Protein AF-A0A2J8A1L1-F1 (afdb_monomer_lite)

Radius of gyration: 31.84 Å; chains: 1; bounding box: 111×49×87 Å

pLDDT: mean 71.0, std 15.54, range [40.69, 96.12]

Organism: NCBI:txid47790

Sequence (232 aa):
MALARSCSGSLGSLMQQRSASGSLSAAPVPRLTRRTSGASPPPSPLSRSTSCAAATPDGHPALSSPPSSLGDPFAAAGRRLQLLLSRVGDGEDEMLNTLVEQESPESRLQTSVVLGGAVTLGAVVIASLLSVDPWGGAAPSLATLGAAAVGAAAAVPLVAARMWTWSPAAAEAVPALKDVHDGQLEMHRPWLASMSRPQALGMMALEVLPLTVLMFPAGQAAIVAGMAMYGQ

Foldseek 3Di:
DDDDDDDDDDPDDDPDDDPPPDPPPPDDDPDPPPPPDDDDDDDDDDDDDDDDPDDDDPDDDPPPDPPPPVDDVVVVVVVVVVVVVVVPPPVVVVVVLVVLLPDDLVVLLVVLLVVLVVLLVVLCVVCVVVVHRSQCCPPPDPNSVVVVVVLVVVCVVVVVVVVVLPDPVVCVVDVVSVVVVVVVCVVCVSVPVNDDPVSVVVSVCSVVVSVSSRVPVVVVVVVVVVCVVPVD

Secondary structure (DSSP, 8-state):
---PPP--------------------PPP-----------PPPP-------------TTS----PPP-----HHHHHHHHHHHHHTTS--HHHHHHHHHHHHS-HHHHHHHHHHHHHHHHHHHHHHHHHTT--TTTT-SS-HHHHHHHHHHHHHHHHHHHHHHHHTSHHHHHH-HHHHHHHHHHHHHHHHHHTT--HHHHHHHHHHHHHHHHHHHHHHHHHHHHHHHHHH--

Structure (mmCIF, N/CA/C/O backbone):
data_AF-A0A2J8A1L1-F1
#
_entry.id   AF-A0A2J8A1L1-F1
#
loop_
_atom_site.group_PDB
_atom_site.id
_atom_site.type_symbol
_atom_site.label_atom_id
_atom_site.label_alt_id
_atom_site.label_comp_id
_atom_site.label_asym_id
_atom_site.label_entity_id
_atom_site.label_seq_id
_atom_site.pdbx_PDB_ins_code
_atom_site.Cartn_x
_atom_site.Cartn_y
_atom_site.Cartn_z
_atom_site.occupancy
_atom_site.B_iso_or_equiv
_atom_site.auth_seq_id
_atom_site.auth_comp_id
_atom_site.auth_asym_id
_atom_site.auth_atom_id
_atom_site.pdbx_PDB_model_num
ATOM 1 N N . MET A 1 1 ? 61.987 -5.472 -17.873 1.00 42.81 1 MET A N 1
ATOM 2 C CA . MET A 1 1 ? 61.883 -6.577 -16.895 1.00 42.81 1 MET A CA 1
ATOM 3 C C . MET A 1 1 ? 61.634 -5.979 -15.519 1.00 42.81 1 MET A C 1
ATOM 5 O O . MET A 1 1 ? 62.570 -5.502 -14.898 1.00 42.81 1 MET A O 1
ATOM 9 N N . ALA A 1 2 ? 60.377 -5.946 -15.080 1.00 41.75 2 ALA A N 1
ATOM 10 C CA . ALA A 1 2 ? 59.991 -5.556 -13.727 1.00 41.75 2 ALA A CA 1
ATOM 11 C C . ALA A 1 2 ? 58.913 -6.546 -13.266 1.00 41.75 2 ALA A C 1
ATOM 13 O O . ALA A 1 2 ? 57.870 -6.672 -13.903 1.00 41.75 2 ALA A O 1
ATOM 14 N N . LEU A 1 3 ? 59.232 -7.317 -12.227 1.00 49.75 3 LEU A N 1
ATOM 15 C CA . LEU A 1 3 ? 58.382 -8.348 -11.634 1.00 49.75 3 LEU A CA 1
ATOM 16 C C . LEU A 1 3 ? 57.412 -7.693 -10.644 1.00 49.75 3 LEU A C 1
ATOM 18 O O . LEU A 1 3 ? 57.839 -7.183 -9.609 1.00 49.75 3 LEU A O 1
ATOM 22 N N . ALA A 1 4 ? 56.115 -7.731 -10.947 1.00 52.91 4 ALA A N 1
ATOM 23 C CA . ALA A 1 4 ? 55.058 -7.367 -10.011 1.00 52.91 4 ALA A CA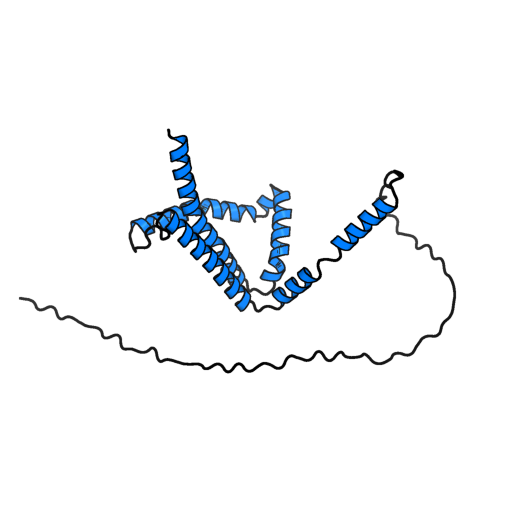 1
ATOM 24 C C . ALA A 1 4 ? 54.709 -8.583 -9.136 1.00 52.91 4 ALA A C 1
ATOM 26 O O . ALA A 1 4 ? 54.291 -9.629 -9.634 1.00 52.91 4 ALA A O 1
ATOM 27 N N . ARG A 1 5 ? 54.919 -8.449 -7.821 1.00 54.56 5 ARG A N 1
ATOM 28 C CA . ARG A 1 5 ? 54.514 -9.428 -6.805 1.00 54.56 5 ARG A CA 1
ATOM 29 C C . ARG A 1 5 ? 53.006 -9.336 -6.576 1.00 54.56 5 ARG A C 1
ATOM 31 O O . ARG A 1 5 ? 52.494 -8.285 -6.210 1.00 54.56 5 ARG A O 1
ATOM 38 N N . SER A 1 6 ? 52.334 -10.465 -6.770 1.00 49.81 6 SER A N 1
ATOM 39 C CA . SER A 1 6 ? 50.931 -10.693 -6.433 1.00 49.81 6 SER A CA 1
ATOM 40 C C . SER A 1 6 ? 50.793 -10.932 -4.926 1.00 49.81 6 SER A C 1
ATOM 42 O O . SER A 1 6 ? 51.381 -11.873 -4.391 1.00 49.81 6 SER A O 1
ATOM 44 N N . CYS A 1 7 ? 50.036 -10.077 -4.238 1.00 53.56 7 CYS A N 1
ATOM 45 C CA . CYS A 1 7 ? 49.618 -10.288 -2.854 1.00 53.56 7 CYS A CA 1
ATOM 46 C C . CYS A 1 7 ? 48.244 -10.968 -2.857 1.00 53.56 7 CYS A C 1
ATOM 48 O O . CYS A 1 7 ? 47.218 -10.312 -3.017 1.00 53.56 7 CYS A O 1
ATOM 50 N N . SER A 1 8 ? 48.237 -12.289 -2.681 1.00 49.22 8 SER A N 1
ATOM 51 C CA . SER A 1 8 ? 47.025 -13.083 -2.476 1.00 49.22 8 SER A CA 1
ATOM 52 C C . SER A 1 8 ? 46.667 -13.061 -0.987 1.00 49.22 8 SER A C 1
ATOM 54 O O . SER A 1 8 ? 47.283 -13.752 -0.177 1.00 49.22 8 SER A O 1
ATOM 56 N N . GLY A 1 9 ? 45.701 -12.220 -0.616 1.00 44.03 9 GLY A N 1
ATOM 57 C CA . GLY A 1 9 ? 45.139 -12.162 0.732 1.00 44.03 9 GLY A CA 1
ATOM 58 C C . GLY A 1 9 ? 44.145 -13.299 0.954 1.00 44.03 9 GLY A C 1
ATOM 59 O O . GLY A 1 9 ? 43.033 -13.267 0.438 1.00 44.03 9 GLY A O 1
ATOM 60 N N . SER A 1 10 ? 44.570 -14.304 1.716 1.00 47.94 10 SER A N 1
ATOM 61 C CA . SER A 1 10 ? 43.748 -15.401 2.229 1.00 47.94 10 SER A CA 1
ATOM 62 C C . SER A 1 10 ? 42.771 -14.875 3.288 1.00 47.94 10 SER A C 1
ATOM 64 O O . SER A 1 10 ? 43.172 -14.556 4.407 1.00 47.94 10 SER A O 1
ATOM 66 N N . LEU A 1 11 ? 41.488 -14.762 2.935 1.00 45.50 11 LEU A N 1
ATOM 67 C CA . LEU A 1 11 ? 40.397 -14.529 3.883 1.00 45.50 11 LEU A CA 1
ATOM 68 C C . LEU A 1 11 ? 39.963 -15.882 4.450 1.00 45.50 11 LEU A C 1
ATOM 70 O O . LEU A 1 11 ? 39.126 -16.595 3.897 1.00 45.50 11 LEU A O 1
ATOM 74 N N . GLY A 1 12 ? 40.616 -16.244 5.552 1.00 43.56 12 GLY A N 1
ATOM 75 C CA . GLY A 1 12 ? 40.295 -17.411 6.353 1.00 43.56 12 GLY A CA 1
ATOM 76 C C . GLY A 1 12 ? 38.880 -17.331 6.919 1.00 43.56 12 GLY A C 1
ATOM 77 O O . GLY A 1 12 ? 38.576 -16.495 7.762 1.00 43.56 12 GLY A O 1
ATOM 78 N N . SER A 1 13 ? 38.037 -18.242 6.438 1.00 51.09 13 SER A N 1
ATOM 79 C CA . SER A 1 13 ? 37.183 -19.130 7.234 1.00 51.09 13 SER A CA 1
ATOM 80 C C . SER A 1 13 ? 37.124 -18.820 8.739 1.00 51.09 13 SER A C 1
ATOM 82 O O . SER A 1 13 ? 37.892 -19.369 9.527 1.00 51.09 13 SER A O 1
ATOM 84 N N . LEU A 1 14 ? 36.146 -18.013 9.144 1.00 49.22 14 LEU A N 1
ATOM 85 C CA . LEU A 1 14 ? 35.685 -17.914 10.529 1.00 49.22 14 LEU A CA 1
ATOM 86 C C . LEU A 1 14 ? 34.187 -17.595 10.528 1.00 49.22 14 LEU A C 1
ATOM 88 O O . LEU A 1 14 ? 33.745 -16.518 10.910 1.00 49.22 14 LEU A O 1
ATOM 92 N N . MET A 1 15 ? 33.381 -18.557 10.077 1.00 45.09 15 MET A N 1
ATOM 93 C CA . MET A 1 15 ? 31.969 -18.596 10.451 1.00 45.09 15 MET A CA 1
ATOM 94 C C . MET A 1 15 ? 31.674 -19.947 11.085 1.00 45.09 15 MET A C 1
ATOM 96 O O . MET A 1 15 ? 31.248 -20.919 10.466 1.00 45.09 15 MET A O 1
ATOM 100 N N . GLN A 1 16 ? 32.022 -19.992 12.365 1.00 50.53 16 GLN A N 1
ATOM 101 C CA . GLN A 1 16 ? 31.783 -21.099 13.259 1.00 50.53 16 GLN A CA 1
ATOM 102 C C . GLN A 1 16 ? 30.287 -21.174 13.568 1.00 50.53 16 GLN A C 1
ATOM 104 O O . GLN A 1 16 ? 29.727 -20.407 14.347 1.00 50.53 16 GLN A O 1
ATOM 109 N N . GLN A 1 17 ? 29.670 -22.124 12.883 1.00 52.25 17 GLN A N 1
ATOM 110 C CA . GLN A 1 17 ? 28.433 -22.828 13.172 1.00 52.25 17 GLN A CA 1
ATOM 111 C C . GLN A 1 17 ? 28.084 -22.852 14.677 1.00 52.25 17 GLN A C 1
ATOM 113 O O . GLN A 1 17 ? 28.663 -23.607 15.458 1.00 52.25 17 GLN A O 1
ATOM 118 N N . ARG A 1 18 ? 27.085 -22.061 15.085 1.00 44.50 18 ARG A N 1
ATOM 119 C CA . ARG A 1 18 ? 26.309 -22.302 16.310 1.00 44.50 18 ARG A CA 1
ATOM 120 C C . ARG A 1 18 ? 24.928 -22.808 15.913 1.00 44.50 18 ARG A C 1
ATOM 122 O O . ARG A 1 18 ? 24.009 -22.038 15.667 1.00 44.50 18 ARG A O 1
ATOM 129 N N . SER A 1 19 ? 24.813 -24.133 15.858 1.00 49.50 19 SER A N 1
ATOM 130 C CA . SER A 1 19 ? 23.541 -24.834 16.024 1.00 49.50 19 SER A CA 1
ATOM 131 C C . SER A 1 19 ? 23.028 -24.558 17.435 1.00 49.50 19 SER A C 1
ATOM 133 O O . SER A 1 19 ? 23.501 -25.153 18.401 1.00 49.50 19 SER A O 1
ATOM 135 N N . ALA A 1 20 ? 22.081 -23.633 17.561 1.00 42.81 20 ALA A N 1
ATOM 136 C CA . ALA A 1 20 ? 21.220 -23.554 18.729 1.00 42.81 20 ALA A CA 1
ATOM 137 C C . ALA A 1 20 ? 19.993 -24.420 18.437 1.00 42.81 20 ALA A C 1
ATOM 139 O O . ALA A 1 20 ? 19.052 -24.001 17.768 1.00 42.81 20 ALA A O 1
ATOM 140 N N . SER A 1 21 ? 20.047 -25.666 18.904 1.00 49.62 21 SER A N 1
ATOM 141 C CA . SER A 1 21 ? 18.876 -26.524 19.027 1.00 49.62 21 SER A CA 1
ATOM 142 C C . SER A 1 21 ? 18.002 -25.926 20.133 1.00 49.62 21 SER A C 1
ATOM 144 O O . SER A 1 21 ? 18.243 -26.133 21.321 1.00 49.62 21 SER A O 1
ATOM 146 N N . GLY A 1 22 ? 17.062 -25.067 19.740 1.00 41.53 22 GLY A N 1
ATOM 147 C CA . GLY A 1 22 ? 16.054 -24.510 20.630 1.00 41.53 22 GLY A CA 1
ATOM 148 C C . GLY A 1 22 ? 15.004 -25.572 20.908 1.00 41.53 22 GLY A C 1
ATOM 149 O O . GLY A 1 22 ? 14.138 -25.829 20.077 1.00 41.53 22 GLY A O 1
ATOM 150 N N . SER A 1 23 ? 15.100 -26.208 22.073 1.00 48.38 23 SER A N 1
ATOM 151 C CA . SER A 1 23 ? 14.034 -27.036 22.620 1.00 48.38 23 SER A CA 1
ATOM 152 C C . SER A 1 23 ? 12.751 -26.209 22.705 1.00 48.38 23 SER A C 1
ATOM 154 O O . SER A 1 23 ? 12.724 -25.181 23.387 1.00 48.38 23 SER A O 1
ATOM 156 N N . LEU A 1 24 ? 11.692 -26.674 22.045 1.00 45.00 24 LEU A N 1
ATOM 157 C CA . LEU A 1 24 ? 10.322 -26.210 22.238 1.00 45.00 24 LEU A CA 1
ATOM 158 C C . LEU A 1 24 ? 9.886 -26.561 23.668 1.00 45.00 24 LEU A C 1
ATOM 160 O O . LEU A 1 24 ? 9.244 -27.578 23.920 1.00 45.00 24 LEU A O 1
ATOM 164 N N . SER A 1 25 ? 10.298 -25.733 24.626 1.00 45.84 25 SER A N 1
ATOM 165 C CA . SER A 1 25 ? 9.746 -25.730 25.972 1.00 45.84 25 SER A CA 1
ATOM 166 C C . SER A 1 25 ? 8.367 -25.096 25.870 1.00 45.84 25 SER A C 1
ATOM 168 O O . SER A 1 25 ? 8.235 -23.874 25.790 1.00 45.84 25 SER A O 1
ATOM 170 N N . ALA A 1 26 ? 7.345 -25.946 25.787 1.00 48.84 26 ALA A N 1
ATOM 171 C CA . ALA A 1 26 ? 5.954 -25.554 25.913 1.00 48.84 26 ALA A CA 1
ATOM 172 C C . ALA A 1 26 ? 5.785 -24.792 27.234 1.00 48.84 26 ALA A C 1
ATOM 174 O O . ALA A 1 26 ? 5.809 -25.378 28.318 1.00 48.84 26 ALA A O 1
ATOM 175 N N . ALA A 1 27 ? 5.670 -23.468 27.140 1.00 45.97 27 ALA A N 1
ATOM 176 C CA . ALA A 1 27 ? 5.341 -22.636 28.279 1.00 45.97 27 ALA A CA 1
ATOM 177 C C . ALA A 1 27 ? 3.963 -23.071 28.817 1.00 45.97 27 ALA A C 1
ATOM 179 O O . ALA A 1 27 ? 3.034 -23.274 28.028 1.00 45.97 27 ALA A O 1
ATOM 180 N N . PRO A 1 28 ? 3.810 -23.251 30.138 1.00 49.00 28 PRO A N 1
ATOM 181 C CA . PRO A 1 28 ? 2.542 -23.647 30.724 1.00 49.00 28 PRO A CA 1
ATOM 182 C C . PRO A 1 28 ? 1.507 -22.547 30.481 1.00 49.00 28 PRO A C 1
ATOM 184 O O . PRO A 1 28 ? 1.671 -21.410 30.920 1.00 49.00 28 PRO A O 1
ATOM 187 N N . VAL A 1 29 ? 0.431 -22.908 29.783 1.00 55.59 29 VAL A N 1
ATOM 188 C CA . VAL A 1 29 ? -0.763 -22.077 29.619 1.00 55.59 29 VAL A CA 1
ATOM 189 C C . VAL A 1 29 ? -1.253 -21.661 31.012 1.00 55.59 29 VAL A C 1
ATOM 191 O O . VAL A 1 29 ? -1.558 -22.541 31.828 1.00 55.59 29 VAL A O 1
ATOM 194 N N . PRO A 1 30 ? -1.346 -20.356 31.327 1.00 48.44 30 PRO A N 1
ATOM 195 C CA . PRO A 1 30 ? -1.940 -19.910 32.573 1.00 48.44 30 PRO A CA 1
ATOM 196 C C . PRO A 1 30 ? -3.425 -20.273 32.548 1.00 48.44 30 PRO A C 1
ATOM 198 O O . PRO A 1 30 ? -4.248 -19.672 31.861 1.00 48.44 30 PRO A O 1
ATOM 201 N N . ARG A 1 31 ? -3.759 -21.320 33.300 1.00 46.81 31 ARG A N 1
ATOM 202 C CA . ARG A 1 31 ? -5.126 -21.752 33.563 1.00 46.81 31 ARG A CA 1
ATOM 203 C C . ARG A 1 31 ? -5.830 -20.600 34.280 1.00 46.81 31 ARG A C 1
ATOM 205 O O . ARG A 1 31 ? -5.527 -20.331 35.439 1.00 46.81 31 ARG A O 1
ATOM 212 N N . LEU A 1 32 ? -6.746 -19.925 33.586 1.00 51.69 32 LEU A N 1
ATOM 213 C CA . LEU A 1 32 ? -7.661 -18.934 34.152 1.00 51.69 32 LEU A CA 1
ATOM 214 C C . LEU A 1 32 ? -8.471 -19.597 35.274 1.00 51.69 32 LEU A C 1
ATOM 216 O O . LEU A 1 32 ? -9.504 -20.234 35.061 1.00 51.69 32 LEU A O 1
ATOM 220 N N . THR A 1 33 ? -7.971 -19.476 36.499 1.00 43.72 33 THR A N 1
ATOM 221 C CA . THR A 1 33 ? -8.711 -19.749 37.722 1.00 43.72 33 THR A CA 1
ATOM 222 C C . THR A 1 33 ? -9.802 -18.697 37.824 1.00 43.72 33 THR A C 1
ATOM 224 O O . THR A 1 33 ? -9.599 -17.577 38.287 1.00 43.72 33 THR A O 1
ATOM 227 N N . ARG A 1 34 ? -10.989 -19.081 37.347 1.00 49.94 34 ARG A N 1
ATOM 228 C CA . ARG A 1 34 ? -12.268 -18.420 37.598 1.00 49.94 34 ARG A CA 1
ATOM 229 C C . ARG A 1 34 ? -12.421 -18.236 39.108 1.00 49.94 34 ARG A C 1
ATOM 231 O O . ARG A 1 34 ? -12.850 -19.144 39.815 1.00 49.94 34 ARG A O 1
ATOM 238 N N . ARG A 1 35 ? -12.022 -17.065 39.604 1.00 42.59 35 ARG A N 1
ATOM 239 C CA . ARG A 1 35 ? -12.218 -16.641 40.987 1.00 42.59 35 ARG A CA 1
ATOM 240 C C . ARG A 1 35 ? -13.716 -16.455 41.190 1.00 42.59 35 ARG A C 1
ATOM 242 O O . ARG A 1 35 ? -14.276 -15.409 40.884 1.00 42.59 35 ARG A O 1
ATOM 249 N N . THR A 1 36 ? -14.369 -17.506 41.667 1.00 47.22 36 THR A N 1
ATOM 250 C CA . THR A 1 36 ? -15.713 -17.444 42.230 1.00 47.22 36 THR A CA 1
ATOM 251 C C . THR A 1 36 ? -15.642 -16.553 43.463 1.00 47.22 36 THR A C 1
ATOM 253 O O . THR A 1 36 ? -15.149 -16.961 44.515 1.00 47.22 36 THR A O 1
ATOM 256 N N . SER A 1 37 ? -16.063 -15.300 43.308 1.00 47.53 37 SER A N 1
ATOM 257 C CA . SER A 1 37 ? -16.325 -14.389 44.413 1.00 47.53 37 SER A CA 1
ATOM 258 C C . SER A 1 37 ? -17.402 -15.008 45.297 1.00 47.53 37 SER A C 1
ATOM 260 O O . SER A 1 37 ? -18.548 -15.174 44.877 1.00 47.53 37 SER A O 1
ATOM 262 N N . GLY A 1 38 ? -16.998 -15.401 46.502 1.00 45.00 38 GLY A N 1
ATOM 263 C CA . GLY A 1 38 ? -17.890 -15.895 47.534 1.00 45.00 38 GLY A CA 1
ATOM 264 C C . GLY A 1 38 ? -18.917 -14.838 47.934 1.00 45.00 38 GLY A C 1
ATOM 265 O O . GLY A 1 38 ? -18.568 -13.704 48.243 1.00 45.00 38 GLY A O 1
ATOM 266 N N . ALA A 1 39 ? -20.175 -15.270 47.884 1.00 49.59 39 ALA A N 1
ATOM 267 C CA . ALA A 1 39 ? -21.234 -15.056 48.865 1.00 49.59 39 ALA A CA 1
ATOM 268 C C . ALA A 1 39 ? -21.268 -13.705 49.607 1.00 49.59 39 ALA A C 1
ATOM 270 O O . ALA A 1 39 ? -20.640 -13.525 50.647 1.00 49.59 39 ALA A O 1
ATOM 271 N N . SER A 1 40 ? -22.149 -12.825 49.129 1.00 54.22 40 SER A N 1
ATOM 272 C CA . SER A 1 40 ? -22.863 -11.847 49.955 1.00 54.22 40 SER A CA 1
ATOM 273 C C . SER A 1 40 ? -24.323 -12.322 50.107 1.00 54.22 40 SER A C 1
ATOM 275 O O . SER A 1 40 ? -24.872 -12.847 49.133 1.00 54.22 40 SER A O 1
ATOM 277 N N . PRO A 1 41 ? -24.932 -12.225 51.306 1.00 68.81 41 PRO A N 1
ATOM 278 C CA . PRO A 1 41 ? -26.240 -12.806 51.626 1.00 68.81 41 PRO A CA 1
ATOM 279 C C . PRO A 1 41 ? -27.420 -12.113 50.914 1.00 68.81 41 PRO A C 1
ATOM 281 O O . PRO A 1 41 ? -27.292 -10.974 50.461 1.00 68.81 41 PRO A O 1
ATOM 284 N N . PRO A 1 42 ? -28.587 -12.784 50.823 1.00 65.44 42 PRO A N 1
ATOM 285 C CA . PRO A 1 42 ? -29.748 -12.270 50.104 1.00 65.44 42 PRO A CA 1
ATOM 286 C C . PRO A 1 42 ? -30.447 -11.144 50.885 1.00 65.44 42 PRO A C 1
ATOM 288 O O . PRO A 1 42 ? -30.759 -11.334 52.063 1.00 65.44 42 PRO A O 1
ATOM 291 N N . PRO A 1 43 ? -30.780 -10.004 50.255 1.00 59.62 43 PRO A N 1
ATOM 292 C CA . PRO A 1 43 ? -31.796 -9.115 50.788 1.00 59.62 43 PRO A CA 1
ATOM 293 C C . PRO A 1 43 ? -33.199 -9.599 50.394 1.00 59.62 43 PRO A C 1
ATOM 295 O O . PRO A 1 43 ? -33.474 -9.992 49.261 1.00 59.62 43 PRO A O 1
ATOM 298 N N . SER A 1 44 ? -34.066 -9.576 51.398 1.00 62.47 44 SER A N 1
ATOM 299 C CA . SER A 1 44 ? -35.465 -9.991 51.435 1.00 62.47 44 SER A CA 1
ATOM 300 C C . SER A 1 44 ? -36.368 -9.363 50.356 1.00 62.47 44 SER A C 1
ATOM 302 O O . SER A 1 44 ? -36.087 -8.265 49.873 1.00 62.47 44 SER A O 1
ATOM 304 N N . PRO A 1 45 ? -37.515 -9.996 50.034 1.00 68.00 45 PRO A N 1
ATOM 305 C CA . PRO A 1 45 ? -38.457 -9.499 49.041 1.00 68.00 45 PRO A CA 1
ATOM 306 C C . PRO A 1 45 ? -39.498 -8.580 49.687 1.00 68.00 45 PRO A C 1
ATOM 308 O O . PRO A 1 45 ? -40.328 -9.050 50.459 1.00 68.00 45 PRO A O 1
ATOM 311 N N . LEU A 1 46 ? -39.520 -7.291 49.338 1.00 49.62 46 LEU A N 1
ATOM 312 C CA . LEU A 1 46 ? -40.666 -6.415 49.598 1.00 49.62 46 LEU A CA 1
ATOM 313 C C . LEU A 1 46 ? -40.816 -5.356 48.494 1.00 49.62 46 LEU A C 1
ATOM 315 O O . LEU A 1 46 ? -40.086 -4.381 48.443 1.00 49.62 46 LEU A O 1
ATOM 319 N N . SER A 1 47 ? -41.827 -5.588 47.654 1.00 47.00 47 SER A N 1
ATOM 320 C CA . SER A 1 47 ? -42.957 -4.685 47.392 1.00 47.00 47 SER A CA 1
ATOM 321 C C . SER A 1 47 ? -42.757 -3.233 46.914 1.00 47.00 47 SER A C 1
ATOM 323 O O . SER A 1 47 ? -42.065 -2.431 47.522 1.00 47.00 47 SER A O 1
ATOM 325 N N . ARG A 1 48 ? -43.659 -2.893 45.976 1.00 40.69 48 ARG A N 1
ATOM 326 C CA . ARG A 1 48 ? -44.236 -1.579 45.614 1.00 40.69 48 ARG A CA 1
ATOM 327 C C . ARG A 1 48 ? -43.512 -0.731 44.571 1.00 40.69 48 ARG A C 1
ATOM 329 O O . ARG A 1 48 ? -42.613 0.038 44.859 1.00 40.69 48 ARG A O 1
ATOM 336 N N . SER A 1 49 ? -44.084 -0.804 43.367 1.00 54.50 49 SER A N 1
ATOM 337 C CA . SER A 1 49 ? -44.739 0.316 42.676 1.00 54.50 49 SER A CA 1
ATOM 338 C C . SER A 1 49 ? -44.330 1.716 43.149 1.00 54.50 49 SER A C 1
ATOM 340 O O . SER A 1 49 ? -44.873 2.240 44.122 1.00 54.50 49 SER A O 1
ATOM 342 N N . THR A 1 50 ? -43.447 2.342 42.380 1.00 44.41 50 THR A N 1
ATOM 343 C CA . THR A 1 50 ? -43.296 3.796 42.321 1.00 44.41 50 THR A CA 1
ATOM 344 C C . THR A 1 50 ? -43.046 4.181 40.872 1.00 44.41 50 THR A C 1
ATOM 346 O O . THR A 1 50 ? -41.947 4.082 40.335 1.00 44.41 50 THR A O 1
ATOM 349 N N . SER A 1 51 ? -44.130 4.607 40.230 1.00 56.22 51 SER A N 1
ATOM 350 C CA . SER A 1 51 ? -44.099 5.512 39.091 1.00 56.22 51 SER A CA 1
ATOM 351 C C . SER A 1 51 ? -43.330 6.770 39.501 1.00 56.22 51 SER A C 1
ATOM 353 O O . SER A 1 51 ? -43.863 7.603 40.231 1.00 56.22 51 SER A O 1
ATOM 355 N N . CYS A 1 52 ? -42.097 6.910 39.023 1.00 45.59 52 CYS A N 1
ATOM 356 C CA . CYS A 1 52 ? -41.373 8.175 39.021 1.00 45.59 52 CYS A CA 1
ATOM 357 C C . CYS A 1 52 ? -41.154 8.588 37.569 1.00 45.59 52 CYS A C 1
ATOM 359 O O . CYS A 1 52 ? -40.251 8.100 36.892 1.00 45.59 52 CYS A O 1
ATOM 361 N N . ALA A 1 53 ? -42.009 9.498 37.104 1.00 53.44 53 ALA A N 1
ATOM 362 C CA . ALA A 1 53 ? -41.716 10.356 35.972 1.00 53.44 53 ALA A CA 1
ATOM 363 C C . ALA A 1 53 ? -40.482 11.193 36.339 1.00 53.44 53 ALA A C 1
ATOM 365 O O . ALA A 1 53 ? -40.567 12.140 37.120 1.00 53.44 53 ALA A O 1
ATOM 366 N N . ALA A 1 54 ? -39.317 10.786 35.838 1.00 51.34 54 ALA A N 1
ATOM 367 C CA . ALA A 1 54 ? -38.104 11.575 35.935 1.00 51.34 54 ALA A CA 1
ATOM 368 C C . ALA A 1 54 ? -38.209 12.720 34.924 1.00 51.34 54 ALA A C 1
ATOM 370 O O . ALA A 1 54 ? -38.251 12.494 33.715 1.00 51.34 54 ALA A O 1
ATOM 371 N N . ALA A 1 55 ? -38.287 13.940 35.450 1.00 52.22 55 ALA A N 1
ATOM 372 C CA . ALA A 1 55 ? -38.161 15.173 34.698 1.00 52.22 55 ALA A CA 1
ATOM 373 C C . ALA A 1 55 ? -36.838 15.160 33.918 1.00 52.22 55 ALA A C 1
ATOM 375 O O . ALA A 1 55 ? -35.754 15.177 34.502 1.00 52.22 55 ALA A O 1
ATOM 376 N N . THR A 1 56 ? -36.931 15.091 32.593 1.00 52.59 56 THR A N 1
ATOM 377 C CA . THR A 1 56 ? -35.803 15.342 31.700 1.00 52.59 56 THR A CA 1
ATOM 378 C C . THR A 1 56 ? -35.452 16.831 31.758 1.00 52.59 56 THR A C 1
ATOM 380 O O . THR A 1 56 ? -36.363 17.646 31.622 1.00 52.59 56 THR A O 1
ATOM 383 N N . PRO A 1 57 ? -34.176 17.203 31.960 1.00 58.41 57 PRO A N 1
ATOM 384 C CA . PRO A 1 57 ? -33.747 18.595 31.942 1.00 58.41 57 PRO A CA 1
ATOM 385 C C . PRO A 1 57 ? -34.031 19.234 30.576 1.00 58.41 57 PRO A C 1
ATOM 387 O O . PRO A 1 57 ? -33.702 18.673 29.528 1.00 58.41 57 PRO A O 1
ATOM 390 N N . ASP A 1 58 ? -34.662 20.406 30.624 1.00 54.34 58 ASP A N 1
ATOM 391 C CA . ASP A 1 58 ? -34.993 21.252 29.480 1.00 54.34 58 ASP A CA 1
ATOM 392 C C . ASP A 1 58 ? -33.724 21.602 28.691 1.00 54.34 58 ASP A C 1
ATOM 394 O O . ASP A 1 58 ? -32.841 22.301 29.188 1.00 54.34 58 ASP A O 1
ATOM 398 N N . GLY A 1 59 ? -33.610 21.107 27.456 1.00 55.16 59 GLY A N 1
ATOM 399 C CA . GLY A 1 59 ? -32.479 21.457 26.591 1.00 55.16 59 GLY A CA 1
ATOM 400 C C . GLY A 1 59 ? -32.142 20.489 25.461 1.00 55.16 59 GLY A C 1
ATOM 401 O O . GLY A 1 59 ? -31.246 20.790 24.675 1.00 55.16 59 GLY A O 1
ATOM 402 N N . HIS A 1 60 ? -32.827 19.350 25.323 1.00 49.69 60 HIS A N 1
ATOM 403 C CA . HIS A 1 60 ? -32.653 18.524 24.129 1.00 49.69 60 HIS A CA 1
ATOM 404 C C . HIS A 1 60 ? -33.457 19.104 22.955 1.00 49.69 60 HIS A C 1
ATOM 406 O O . HIS A 1 60 ? -34.663 19.317 23.108 1.00 49.69 60 HIS A O 1
ATOM 412 N N . PRO A 1 61 ? -32.832 19.360 21.785 1.00 61.72 61 PRO A N 1
ATOM 413 C CA . PRO A 1 61 ? -33.559 19.773 20.594 1.00 61.72 61 PRO A CA 1
ATOM 414 C C . PRO A 1 61 ? -34.626 18.722 20.313 1.00 61.72 61 PRO A C 1
ATOM 416 O O . PRO A 1 61 ? -34.321 17.531 20.231 1.00 61.72 61 PRO A O 1
ATOM 419 N N . ALA A 1 62 ? -35.879 19.175 20.246 1.00 50.50 62 ALA A N 1
ATOM 420 C CA . ALA A 1 62 ? -37.034 18.337 19.993 1.00 50.50 62 ALA A CA 1
ATOM 421 C C . ALA A 1 62 ? -36.745 17.459 18.773 1.00 50.50 62 ALA A C 1
ATOM 423 O O . ALA A 1 62 ? -36.690 17.951 17.644 1.00 50.50 62 ALA A O 1
ATOM 424 N N . LEU A 1 63 ? -36.529 16.163 19.019 1.00 52.19 63 LEU A N 1
ATOM 425 C CA . LEU A 1 63 ? -36.567 15.147 17.982 1.00 52.19 63 LEU A CA 1
ATOM 426 C C . LEU A 1 63 ? -37.967 15.246 17.402 1.00 52.19 63 LEU A C 1
ATOM 428 O O . LEU A 1 63 ? -38.939 14.815 18.022 1.00 52.19 63 LEU A O 1
ATOM 432 N N . SER A 1 64 ? -38.057 15.929 16.265 1.00 55.28 64 SER A N 1
ATOM 433 C CA . SER A 1 64 ? -39.272 16.101 15.496 1.00 55.28 64 SER A CA 1
ATOM 434 C C . SER A 1 64 ? -39.836 14.704 15.325 1.00 55.28 64 SER A C 1
ATOM 436 O O . SER A 1 64 ? -39.184 13.840 14.736 1.00 55.28 64 SER A O 1
ATOM 438 N N . SER A 1 65 ? -40.990 14.459 15.939 1.00 55.09 65 SER A N 1
ATOM 439 C CA . SER A 1 65 ? -41.711 13.206 15.807 1.00 55.09 65 SER A CA 1
ATOM 440 C C . SER A 1 65 ? -41.807 12.910 14.311 1.00 55.09 65 SER A C 1
ATOM 442 O O . SER A 1 65 ? -42.360 13.735 13.574 1.00 55.09 65 SER A O 1
ATOM 444 N N . PRO A 1 66 ? -41.213 11.806 13.821 1.00 65.31 66 PRO A N 1
ATOM 445 C CA . PRO A 1 66 ? -41.301 11.492 12.410 1.00 65.31 66 PRO A CA 1
ATOM 446 C C . PRO A 1 66 ? -42.788 11.383 12.057 1.00 65.31 66 PRO A C 1
ATOM 448 O O . PRO A 1 66 ? -43.562 10.864 12.871 1.00 65.31 66 PRO A O 1
ATOM 451 N N . PRO A 1 67 ? -43.208 11.906 10.893 1.00 58.25 67 PRO A N 1
ATOM 452 C CA . PRO A 1 67 ? -44.597 11.848 10.479 1.00 58.25 67 PRO A CA 1
ATOM 453 C C . PRO A 1 67 ? -45.061 10.400 10.580 1.00 58.25 67 PRO A C 1
ATOM 455 O O . PRO A 1 67 ? -44.396 9.493 10.076 1.00 58.25 67 PRO A O 1
ATOM 458 N N . SER A 1 68 ? -46.178 10.205 11.275 1.00 58.16 68 SER A N 1
ATOM 459 C CA . SER A 1 68 ? -46.844 8.931 11.522 1.00 58.16 68 SER A CA 1
ATOM 460 C C . SER A 1 68 ? -47.365 8.344 10.208 1.00 58.16 68 SER A C 1
ATOM 462 O O . SER A 1 68 ? -48.568 8.207 10.003 1.00 58.16 68 SER A O 1
ATOM 464 N N . SER A 1 69 ? -46.476 8.023 9.267 1.00 61.50 69 SER A N 1
ATOM 465 C CA . SER A 1 69 ? -46.823 7.123 8.183 1.00 61.50 69 SER A CA 1
ATOM 466 C C . SER A 1 69 ? -47.177 5.813 8.864 1.00 61.50 69 SER A C 1
ATOM 468 O O . SER A 1 69 ? -46.359 5.283 9.622 1.00 61.50 69 SER A O 1
ATOM 470 N N . LEU A 1 70 ? -48.400 5.341 8.638 1.00 67.94 70 LEU A N 1
ATOM 471 C CA . LEU A 1 70 ? -48.938 4.072 9.114 1.00 67.94 70 LEU A CA 1
ATOM 472 C C . LEU A 1 70 ? -48.179 2.917 8.427 1.00 67.94 70 LEU A C 1
ATOM 474 O O . LEU A 1 70 ? -48.713 2.193 7.595 1.00 67.94 70 LEU A O 1
ATOM 478 N N . GLY A 1 71 ? -46.874 2.842 8.671 1.00 75.12 71 GLY A N 1
ATOM 479 C CA . GLY A 1 71 ? -45.985 1.842 8.122 1.00 75.12 71 GLY A CA 1
ATOM 480 C C . GLY A 1 71 ? -46.221 0.523 8.831 1.00 75.12 71 GLY A C 1
ATOM 481 O O . GLY A 1 71 ? -46.513 0.498 10.027 1.00 75.12 71 GLY A O 1
ATOM 482 N N . ASP A 1 72 ? -46.085 -0.561 8.078 1.00 87.94 72 ASP A N 1
ATOM 483 C CA . ASP A 1 72 ? -46.208 -1.916 8.590 1.00 87.94 72 ASP A CA 1
ATOM 484 C C . ASP A 1 72 ? -45.344 -2.087 9.864 1.00 87.94 72 ASP A C 1
ATOM 486 O O . ASP A 1 72 ? -44.113 -1.932 9.800 1.00 87.94 72 ASP A O 1
ATOM 490 N N . PRO A 1 73 ? -45.955 -2.373 11.032 1.00 85.94 73 PRO A N 1
ATOM 491 C CA . PRO A 1 73 ? -45.228 -2.525 12.289 1.00 85.94 73 PRO A CA 1
ATOM 492 C C . PRO A 1 73 ? -44.174 -3.636 12.213 1.00 85.94 73 PRO A C 1
ATOM 494 O O . PRO A 1 73 ? -43.141 -3.542 12.885 1.00 85.94 73 PRO A O 1
ATOM 497 N N . PHE A 1 74 ? -44.370 -4.643 11.356 1.00 89.94 74 PHE A N 1
ATOM 498 C CA . PHE A 1 74 ? -43.393 -5.708 11.143 1.00 89.94 74 PHE A CA 1
ATOM 499 C C . PHE A 1 74 ? -42.160 -5.210 10.383 1.00 89.94 74 PHE A C 1
ATOM 501 O O . PHE A 1 74 ? -41.035 -5.554 10.747 1.00 89.94 74 PHE A O 1
ATOM 508 N N . ALA A 1 75 ? -42.333 -4.321 9.402 1.00 86.25 75 ALA A N 1
ATOM 509 C CA . ALA A 1 75 ? -41.215 -3.705 8.685 1.00 86.25 75 ALA A CA 1
ATOM 510 C C . ALA A 1 75 ? -40.399 -2.757 9.585 1.00 86.25 75 ALA A C 1
ATOM 512 O O . ALA A 1 75 ? -39.171 -2.683 9.477 1.00 86.25 75 ALA A O 1
ATOM 513 N N . ALA A 1 76 ? -41.060 -2.040 10.501 1.00 85.31 76 ALA A N 1
ATOM 514 C CA . ALA A 1 76 ? -40.383 -1.206 11.495 1.00 85.31 76 ALA A CA 1
ATOM 515 C C . ALA A 1 76 ? -39.585 -2.051 12.506 1.00 85.31 76 ALA A C 1
ATOM 517 O O . ALA A 1 76 ? -38.424 -1.743 12.791 1.00 85.31 76 ALA A O 1
ATOM 518 N N . ALA A 1 77 ? -40.172 -3.147 12.998 1.00 89.19 77 ALA A N 1
ATOM 519 C CA . ALA A 1 77 ? -39.490 -4.093 13.878 1.00 89.19 77 ALA A CA 1
ATOM 520 C C . ALA A 1 77 ? -38.291 -4.765 13.184 1.00 89.19 77 ALA A C 1
ATOM 522 O O . ALA A 1 77 ? -37.214 -4.837 13.775 1.00 89.19 77 ALA A O 1
ATOM 523 N N . GLY A 1 78 ? -38.441 -5.170 11.917 1.00 91.75 78 GLY A N 1
ATOM 524 C CA . GLY A 1 78 ? -37.367 -5.756 11.111 1.00 91.75 78 GLY A CA 1
ATOM 525 C C . GLY A 1 78 ? -36.176 -4.812 10.932 1.00 91.75 78 GLY A C 1
ATOM 526 O O . GLY A 1 78 ? -35.041 -5.205 11.193 1.00 91.75 78 GLY A O 1
ATOM 527 N N . ARG A 1 79 ? -36.420 -3.536 10.599 1.00 86.69 79 ARG A N 1
ATOM 528 C CA . ARG A 1 79 ? -35.348 -2.525 10.502 1.00 86.69 79 ARG A CA 1
ATOM 529 C C . ARG A 1 79 ? -34.642 -2.283 11.832 1.00 86.69 79 ARG A C 1
ATOM 531 O O . ARG A 1 79 ? -33.425 -2.130 11.863 1.00 86.69 79 ARG A O 1
ATOM 538 N N . ARG A 1 80 ? -35.384 -2.276 12.941 1.00 88.25 80 ARG A N 1
ATOM 539 C CA . ARG A 1 80 ? -34.793 -2.133 14.276 1.00 88.25 80 ARG A CA 1
ATOM 540 C C . ARG A 1 80 ? -33.943 -3.346 14.655 1.00 88.25 80 ARG A C 1
ATOM 542 O O . ARG A 1 80 ? -32.872 -3.161 15.222 1.00 88.25 80 ARG A O 1
ATOM 549 N N . LEU A 1 81 ? -34.395 -4.557 14.331 1.00 90.62 81 LEU A N 1
ATOM 550 C CA . LEU A 1 81 ? -33.611 -5.775 14.530 1.00 90.62 81 LEU A CA 1
ATOM 551 C C . LEU A 1 81 ? -32.334 -5.734 13.686 1.00 90.62 81 LEU A C 1
ATOM 553 O O . LEU A 1 81 ? -31.266 -6.012 14.209 1.00 90.62 81 LEU A O 1
ATOM 557 N N . GLN A 1 82 ? -32.429 -5.318 12.422 1.00 88.69 82 GLN A N 1
ATOM 558 C CA . GLN A 1 82 ? -31.276 -5.191 11.534 1.00 88.69 82 GLN A CA 1
ATOM 559 C C . GLN A 1 82 ? -30.258 -4.171 12.057 1.00 88.69 82 GLN A C 1
ATOM 561 O O . GLN A 1 82 ? -29.069 -4.457 12.039 1.00 88.69 82 GLN A O 1
ATOM 566 N N . LEU A 1 83 ? -30.716 -3.037 12.601 1.00 84.19 83 LEU A N 1
ATOM 567 C CA . LEU A 1 83 ? -29.843 -2.052 13.250 1.00 84.19 83 LEU A CA 1
ATOM 568 C C . LEU A 1 83 ? -29.193 -2.576 14.531 1.00 84.19 83 LEU A C 1
ATOM 570 O O . LEU A 1 83 ? -28.072 -2.188 14.837 1.00 84.19 83 LEU A O 1
ATOM 574 N N . LEU A 1 84 ? -29.891 -3.410 15.306 1.00 85.88 84 LEU A N 1
ATOM 575 C CA . LEU A 1 84 ? -29.318 -4.041 16.496 1.00 85.88 84 LEU A CA 1
ATOM 576 C C . LEU A 1 84 ? -28.306 -5.120 16.106 1.00 85.88 84 LEU A C 1
ATOM 578 O O . LEU A 1 84 ? -27.227 -5.155 16.682 1.00 85.88 84 LEU A O 1
ATOM 582 N N . LEU A 1 85 ? -28.622 -5.939 15.103 1.00 83.56 85 LEU A N 1
ATOM 583 C CA . LEU A 1 85 ? -27.730 -6.969 14.574 1.00 83.56 85 LEU A CA 1
ATOM 584 C C . LEU A 1 85 ? -26.496 -6.372 13.899 1.00 83.56 85 LEU A C 1
ATOM 586 O O . LEU A 1 85 ? -25.420 -6.912 14.070 1.00 83.56 85 LEU A O 1
ATOM 590 N N . SER A 1 86 ? -26.609 -5.233 13.211 1.00 81.44 86 SER A N 1
ATOM 591 C CA . SER A 1 86 ? -25.439 -4.532 12.665 1.00 81.44 86 SER A CA 1
ATOM 592 C C . SER A 1 86 ? -24.595 -3.836 13.737 1.00 81.44 86 SER A C 1
ATOM 594 O O . SER A 1 86 ? -23.509 -3.355 13.437 1.00 81.44 86 SER A O 1
ATOM 596 N N . ARG A 1 87 ? -25.121 -3.690 14.964 1.00 74.12 87 ARG A N 1
ATOM 597 C CA . ARG A 1 87 ? -24.425 -3.062 16.100 1.00 74.12 87 ARG A CA 1
ATOM 598 C C . ARG A 1 87 ? -23.787 -4.064 17.042 1.00 74.12 87 ARG A C 1
ATOM 600 O O . ARG A 1 87 ? -22.837 -3.706 17.730 1.00 74.12 87 ARG A O 1
ATOM 607 N N . VAL A 1 88 ? -24.342 -5.270 17.122 1.00 80.62 88 VAL A N 1
ATOM 608 C CA . VAL A 1 88 ? -23.629 -6.423 17.661 1.00 80.62 88 VAL A CA 1
ATOM 609 C C . VAL A 1 88 ? -22.588 -6.729 16.597 1.00 80.62 88 VAL A C 1
ATOM 611 O O . VAL A 1 88 ? -22.887 -7.424 15.634 1.00 80.62 88 VAL A O 1
ATOM 614 N N . GLY A 1 89 ? -21.429 -6.071 16.703 1.00 69.62 89 GLY A N 1
ATOM 615 C CA . GLY A 1 89 ? -20.304 -6.313 15.810 1.00 69.62 89 GLY A CA 1
ATOM 616 C C . GLY A 1 89 ? -20.073 -7.812 15.696 1.00 69.62 89 GLY A C 1
ATOM 617 O O . GLY A 1 89 ? -20.382 -8.559 16.632 1.00 69.62 89 GLY A O 1
ATOM 618 N N . ASP A 1 90 ? -19.601 -8.251 14.533 1.00 78.00 90 ASP A N 1
ATOM 619 C CA . ASP A 1 90 ? -19.270 -9.653 14.362 1.00 78.00 90 ASP A CA 1
ATOM 620 C C . ASP A 1 90 ? -18.267 -9.998 15.465 1.00 78.00 90 ASP A C 1
ATOM 622 O O . ASP A 1 90 ? -17.195 -9.398 15.550 1.00 78.00 90 ASP A O 1
ATOM 626 N N . GLY A 1 91 ? -18.650 -10.869 16.403 1.00 81.31 91 GLY A N 1
ATOM 627 C CA . GLY A 1 91 ? -17.793 -11.189 17.548 1.00 81.31 91 GLY A CA 1
ATOM 628 C C . GLY A 1 91 ? -16.443 -11.744 17.085 1.00 81.31 91 GLY A C 1
ATOM 629 O O . GLY A 1 91 ? -15.457 -11.693 17.819 1.00 81.31 91 GLY A O 1
ATOM 630 N N . GLU A 1 92 ? -16.399 -12.229 15.844 1.00 82.31 92 GLU A N 1
ATOM 631 C CA . GLU A 1 92 ? -15.198 -12.600 15.115 1.00 82.31 92 GLU A CA 1
ATOM 632 C C . GLU A 1 92 ? -14.244 -11.418 14.896 1.00 82.31 92 GLU A C 1
ATOM 634 O O . GLU A 1 92 ? -13.056 -11.578 15.159 1.00 82.31 92 GLU A O 1
ATOM 639 N N . ASP A 1 93 ? -14.724 -10.232 14.515 1.00 80.88 93 ASP A N 1
ATOM 640 C CA . ASP A 1 93 ? -13.886 -9.040 14.317 1.00 80.88 93 ASP A CA 1
ATOM 641 C C . ASP A 1 93 ? -13.300 -8.537 15.642 1.00 80.88 93 ASP A C 1
ATOM 643 O O . ASP A 1 93 ? -12.119 -8.199 15.713 1.00 80.88 93 ASP A O 1
ATOM 647 N N . GLU A 1 94 ? -14.087 -8.538 16.725 1.00 82.94 94 GLU A N 1
ATOM 648 C CA . GLU A 1 94 ? -13.586 -8.191 18.065 1.00 82.94 94 GLU A CA 1
ATOM 649 C C . GLU A 1 94 ? -12.543 -9.209 18.555 1.00 82.94 94 GLU A C 1
ATOM 651 O O . GLU A 1 94 ? -11.524 -8.840 19.156 1.00 82.94 94 GLU A O 1
ATOM 656 N N . MET A 1 95 ? -12.763 -10.496 18.268 1.00 87.75 95 MET A N 1
ATOM 657 C CA . MET A 1 95 ? -11.815 -11.567 18.571 1.00 87.75 95 MET A CA 1
ATOM 658 C C . MET A 1 95 ? -10.533 -11.445 17.733 1.00 87.75 95 MET A C 1
ATOM 660 O O . MET A 1 95 ? -9.435 -11.568 18.273 1.00 87.75 95 MET A O 1
ATOM 664 N N . LEU A 1 96 ? -10.640 -11.169 16.433 1.00 85.25 96 LEU A N 1
ATOM 665 C CA . LEU A 1 96 ? -9.491 -10.935 15.558 1.00 85.25 96 LEU A CA 1
ATOM 666 C C . LEU A 1 96 ? -8.720 -9.694 16.000 1.00 85.25 96 LEU A C 1
ATOM 668 O O . LEU A 1 96 ? -7.496 -9.746 16.100 1.00 85.25 96 LEU A O 1
ATOM 672 N N . ASN A 1 97 ? -9.416 -8.610 16.344 1.00 83.94 97 ASN A N 1
ATOM 673 C CA . ASN A 1 97 ? -8.780 -7.396 16.832 1.00 83.94 97 ASN A CA 1
ATOM 674 C C . ASN A 1 97 ? -8.034 -7.640 18.151 1.00 83.94 97 ASN A C 1
ATOM 676 O O . ASN A 1 97 ? -6.893 -7.210 18.297 1.00 83.94 97 ASN A O 1
ATOM 680 N N . THR A 1 98 ? -8.619 -8.396 19.085 1.00 86.06 98 THR A N 1
ATOM 681 C CA . THR A 1 98 ? -7.933 -8.759 20.339 1.00 86.06 98 THR A CA 1
ATOM 682 C C . THR A 1 98 ? -6.754 -9.708 20.123 1.00 86.06 98 THR A C 1
ATOM 684 O O . THR A 1 98 ? -5.735 -9.563 20.800 1.00 86.06 98 THR A O 1
ATOM 687 N N . LEU A 1 99 ? -6.839 -10.643 19.171 1.00 87.12 99 LEU A N 1
ATOM 688 C CA . LEU A 1 99 ? -5.710 -11.494 18.780 1.00 87.12 99 LEU A CA 1
ATOM 689 C C . LEU A 1 99 ? -4.568 -10.670 18.177 1.00 87.12 99 LEU A C 1
ATOM 691 O O . LEU A 1 99 ? -3.421 -10.824 18.598 1.00 87.12 99 LEU A O 1
ATOM 695 N N . VAL A 1 100 ? -4.885 -9.758 17.252 1.00 85.06 100 VAL A N 1
ATOM 696 C CA . VAL A 1 100 ? -3.910 -8.834 16.660 1.00 85.06 100 VAL A CA 1
ATOM 697 C C . VAL A 1 100 ? -3.292 -7.971 17.751 1.00 85.06 100 VAL A C 1
ATOM 699 O O . VAL A 1 100 ? -2.070 -7.881 17.824 1.00 85.06 100 VAL A O 1
ATOM 702 N N . GLU A 1 101 ? -4.095 -7.386 18.644 1.00 85.94 101 GLU A N 1
ATOM 703 C CA . GLU A 1 101 ? -3.626 -6.557 19.761 1.00 85.94 101 GLU A CA 1
ATOM 704 C C . GLU A 1 101 ? -2.649 -7.291 20.689 1.00 85.94 101 GLU A C 1
ATOM 706 O O . GLU A 1 101 ? -1.671 -6.685 21.132 1.00 85.94 101 GLU A O 1
ATOM 711 N N . GLN A 1 102 ? -2.869 -8.583 20.940 1.00 88.94 102 GLN A N 1
ATOM 712 C CA . GLN A 1 102 ? -1.988 -9.415 21.769 1.00 88.94 102 GLN A CA 1
ATOM 713 C C . GLN A 1 102 ? -0.712 -9.874 21.054 1.00 88.94 102 GLN A C 1
ATOM 715 O O . GLN A 1 102 ? 0.231 -10.328 21.709 1.00 88.94 102 GLN A O 1
ATOM 720 N N . GLU A 1 103 ? -0.658 -9.765 19.730 1.00 88.25 103 GLU A N 1
ATOM 721 C CA . GLU A 1 103 ? 0.490 -10.197 18.951 1.00 88.25 103 GLU A CA 1
ATOM 722 C C . GLU A 1 103 ? 1.719 -9.310 19.199 1.00 88.25 103 GLU A C 1
ATOM 724 O O . GLU A 1 103 ? 1.634 -8.080 19.300 1.00 88.25 103 GLU A O 1
ATOM 729 N N . SER A 1 104 ? 2.894 -9.940 19.295 1.00 90.38 104 SER A N 1
ATOM 730 C CA . SER A 1 104 ? 4.140 -9.219 19.533 1.00 90.38 104 SER A CA 1
ATOM 731 C C . SER A 1 104 ? 4.472 -8.301 18.345 1.00 90.38 104 SER A C 1
ATOM 733 O O . SER A 1 104 ? 4.247 -8.666 17.186 1.00 90.38 104 SER A O 1
ATOM 735 N N . PRO A 1 105 ? 5.058 -7.114 18.589 1.00 82.62 105 PRO A N 1
ATOM 736 C CA . PRO A 1 105 ? 5.397 -6.176 17.517 1.00 82.62 105 PRO A CA 1
ATOM 737 C C . PRO A 1 105 ? 6.401 -6.766 16.513 1.00 82.62 105 PRO A C 1
ATOM 739 O O . PRO A 1 105 ? 6.432 -6.354 15.357 1.00 82.62 105 PRO A O 1
ATOM 742 N N . GLU A 1 106 ? 7.202 -7.750 16.931 1.00 86.31 106 GLU A N 1
ATOM 743 C CA . GLU A 1 106 ? 8.116 -8.479 16.052 1.00 86.31 106 GLU A CA 1
ATOM 744 C C . GLU A 1 106 ? 7.367 -9.380 15.062 1.00 86.31 106 GLU A C 1
ATOM 746 O O . GLU A 1 106 ? 7.677 -9.347 13.874 1.00 86.31 106 GLU A O 1
ATOM 751 N N . SER A 1 107 ? 6.344 -10.117 15.509 1.00 88.00 107 SER A N 1
ATOM 752 C CA . SER A 1 107 ? 5.523 -10.959 14.624 1.00 88.00 107 SER A CA 1
ATOM 753 C C . SER A 1 107 ? 4.747 -10.116 13.605 1.00 88.00 107 SER A C 1
ATOM 755 O O . SER A 1 107 ? 4.712 -10.434 12.416 1.00 88.00 107 SER A O 1
ATOM 757 N N . ARG A 1 108 ? 4.237 -8.950 14.025 1.00 81.75 108 ARG A N 1
ATOM 758 C CA . ARG A 1 108 ? 3.610 -7.966 13.121 1.00 81.75 108 ARG A CA 1
ATOM 759 C C . ARG A 1 108 ? 4.571 -7.437 12.052 1.00 81.75 108 ARG A C 1
ATOM 761 O O . ARG A 1 108 ? 4.180 -7.195 10.914 1.00 81.75 108 ARG A O 1
ATOM 768 N N . LEU A 1 109 ? 5.840 -7.252 12.407 1.00 80.38 109 LEU A N 1
ATOM 769 C CA . LEU A 1 109 ? 6.863 -6.822 11.456 1.00 80.38 109 LEU A CA 1
ATOM 770 C C . LEU A 1 109 ? 7.269 -7.968 10.519 1.00 80.38 109 LEU A C 1
ATOM 772 O O . LEU A 1 109 ? 7.473 -7.751 9.331 1.00 80.38 109 LEU A O 1
ATOM 776 N N . GLN A 1 110 ? 7.342 -9.202 11.019 1.00 88.19 110 GLN A N 1
ATOM 777 C CA . GLN A 1 110 ? 7.601 -10.373 10.180 1.00 88.19 110 GLN A CA 1
ATOM 778 C C . GLN A 1 110 ? 6.473 -10.603 9.168 1.00 88.19 110 GLN A C 1
ATOM 780 O O . GLN A 1 110 ? 6.752 -10.824 7.991 1.00 88.19 110 GLN A O 1
ATOM 785 N N . THR A 1 111 ? 5.211 -10.498 9.587 1.00 84.25 111 THR A N 1
ATOM 786 C CA . THR A 1 111 ? 4.052 -10.639 8.690 1.00 84.25 111 THR A CA 1
ATOM 787 C C . THR A 1 111 ? 4.021 -9.550 7.621 1.00 84.25 111 THR A C 1
ATOM 789 O O . THR A 1 111 ? 3.809 -9.873 6.452 1.00 84.25 111 THR A O 1
ATOM 792 N N . SER A 1 112 ? 4.323 -8.293 7.964 1.00 79.44 112 SER A N 1
ATOM 793 C CA . SER A 1 112 ? 4.411 -7.216 6.967 1.00 79.44 112 SER A CA 1
ATOM 794 C C . SER A 1 112 ? 5.571 -7.414 5.986 1.00 79.44 112 SER A C 1
ATOM 796 O O . SER A 1 112 ? 5.388 -7.222 4.784 1.00 79.44 112 SER A O 1
ATOM 798 N N . VAL A 1 113 ? 6.736 -7.886 6.447 1.00 82.62 113 VAL A N 1
ATOM 799 C CA . VAL A 1 113 ? 7.868 -8.246 5.572 1.00 82.62 113 VAL A CA 1
ATOM 800 C C . VAL A 1 113 ? 7.500 -9.393 4.631 1.00 82.62 113 VAL A C 1
ATOM 802 O O . VAL A 1 113 ? 7.811 -9.327 3.442 1.00 82.62 113 VAL A O 1
ATOM 805 N N . VAL A 1 114 ? 6.824 -10.432 5.128 1.00 86.75 114 VAL A N 1
ATOM 806 C CA . VAL A 1 114 ? 6.373 -11.566 4.304 1.00 86.75 114 VAL A CA 1
ATOM 807 C C . VAL A 1 114 ? 5.356 -11.104 3.263 1.00 86.75 114 VAL A C 1
ATOM 809 O O . VAL A 1 114 ? 5.484 -11.464 2.093 1.00 86.75 114 VAL A O 1
ATOM 812 N N . LEU A 1 115 ? 4.387 -10.272 3.654 1.00 82.12 115 LEU A N 1
ATOM 813 C CA . LEU A 1 115 ? 3.377 -9.736 2.744 1.00 82.12 115 LEU A CA 1
ATOM 814 C C . LEU A 1 115 ? 4.009 -8.831 1.677 1.00 82.12 115 LEU A C 1
ATOM 816 O O . LEU A 1 115 ? 3.764 -9.023 0.485 1.00 82.12 115 LEU A O 1
ATOM 820 N N . GLY A 1 116 ? 4.881 -7.904 2.080 1.00 76.69 116 GLY A N 1
ATOM 821 C CA . GLY A 1 116 ? 5.635 -7.049 1.161 1.00 76.69 116 GLY A CA 1
ATOM 822 C C . GLY A 1 116 ? 6.528 -7.859 0.217 1.00 76.69 116 GLY A C 1
ATOM 823 O O . GLY A 1 116 ? 6.597 -7.572 -0.980 1.00 76.69 116 GLY A O 1
ATOM 824 N N . GLY A 1 117 ? 7.152 -8.928 0.719 1.00 78.00 117 GLY A N 1
ATOM 825 C CA . GLY A 1 117 ? 7.933 -9.874 -0.076 1.00 78.00 117 GLY A CA 1
ATOM 826 C C . GLY A 1 117 ? 7.083 -10.635 -1.094 1.00 78.00 117 GLY A C 1
ATOM 827 O O . GLY A 1 117 ? 7.476 -10.737 -2.255 1.00 78.00 117 GLY A O 1
ATOM 828 N N . ALA A 1 118 ? 5.897 -11.107 -0.702 1.00 80.62 118 ALA A N 1
ATOM 829 C CA . ALA A 1 118 ? 4.960 -11.790 -1.593 1.00 80.62 118 ALA A CA 1
ATOM 830 C C . ALA A 1 118 ? 4.463 -10.867 -2.716 1.00 80.62 118 ALA A C 1
ATOM 832 O O . ALA A 1 118 ? 4.446 -11.269 -3.879 1.00 80.62 118 ALA A O 1
ATOM 833 N N . VAL A 1 119 ? 4.131 -9.616 -2.387 1.00 76.75 119 VAL A N 1
ATOM 834 C CA . VAL A 1 119 ? 3.739 -8.588 -3.365 1.00 76.75 119 VAL A CA 1
ATOM 835 C C . VAL A 1 119 ? 4.889 -8.290 -4.336 1.00 76.75 119 VAL A C 1
ATOM 837 O O . VAL A 1 119 ? 4.687 -8.290 -5.552 1.00 76.75 119 VAL A O 1
ATOM 840 N N . THR A 1 120 ? 6.111 -8.127 -3.820 1.00 74.81 120 THR A N 1
ATOM 841 C CA . THR A 1 120 ? 7.324 -7.922 -4.635 1.00 74.81 120 THR A CA 1
ATOM 842 C C . THR A 1 120 ? 7.571 -9.090 -5.585 1.00 74.81 120 THR A C 1
ATOM 844 O O . THR A 1 120 ? 7.769 -8.887 -6.783 1.00 74.81 120 THR A O 1
ATOM 847 N N . LEU A 1 121 ? 7.503 -10.322 -5.078 1.00 77.62 121 LEU A N 1
ATOM 848 C CA . LEU A 1 121 ? 7.698 -11.528 -5.876 1.00 77.62 121 LEU A CA 1
ATOM 849 C C . LEU A 1 121 ? 6.612 -11.680 -6.949 1.00 77.62 121 LEU A C 1
ATOM 851 O O . LEU A 1 121 ? 6.926 -11.991 -8.097 1.00 77.62 121 LEU A O 1
ATOM 855 N N . GLY A 1 122 ? 5.351 -11.404 -6.605 1.00 76.69 122 GLY A N 1
ATOM 856 C CA . GLY A 1 122 ? 4.232 -11.431 -7.546 1.00 76.69 122 GLY A CA 1
ATOM 857 C C . GLY A 1 122 ? 4.443 -10.485 -8.725 1.00 76.69 122 GLY A C 1
ATOM 858 O O . GLY A 1 122 ? 4.242 -10.868 -9.876 1.00 76.69 122 GLY A O 1
ATOM 859 N N . ALA A 1 123 ? 4.929 -9.274 -8.475 1.00 71.81 123 ALA A N 1
ATOM 860 C CA . ALA A 1 123 ? 5.178 -8.333 -9.556 1.00 71.81 123 ALA A CA 1
ATOM 861 C C . ALA A 1 123 ? 6.447 -8.639 -10.368 1.00 71.81 123 ALA A C 1
ATOM 863 O O . ALA A 1 123 ? 6.441 -8.414 -11.577 1.00 71.81 123 ALA A O 1
ATOM 864 N N . VAL A 1 124 ? 7.485 -9.239 -9.769 1.00 70.75 124 VAL A N 1
ATOM 865 C CA . VAL A 1 124 ? 8.617 -9.810 -10.527 1.00 70.75 124 VAL A CA 1
ATOM 866 C C . VAL A 1 124 ? 8.129 -10.891 -11.497 1.00 70.75 124 VAL A C 1
ATOM 868 O O . VAL A 1 124 ? 8.543 -10.912 -12.659 1.00 70.75 124 VAL A O 1
ATOM 871 N N . VAL A 1 125 ? 7.218 -11.765 -11.054 1.00 75.06 125 VAL A N 1
ATOM 872 C CA . VAL A 1 125 ? 6.606 -12.793 -11.911 1.00 75.06 125 VAL A CA 1
ATOM 873 C C . VAL A 1 125 ? 5.803 -12.151 -13.045 1.00 75.06 125 VAL A C 1
ATOM 875 O O . VAL A 1 125 ? 5.987 -12.532 -14.198 1.00 75.06 125 VAL A O 1
ATOM 878 N N . ILE A 1 126 ? 4.966 -11.151 -12.753 1.00 70.44 126 ILE A N 1
ATOM 879 C CA . ILE A 1 126 ? 4.171 -10.447 -13.776 1.00 70.44 126 ILE A CA 1
ATOM 880 C C . ILE A 1 126 ? 5.075 -9.774 -14.815 1.00 70.44 126 ILE A C 1
ATOM 882 O O . ILE A 1 126 ? 4.862 -9.957 -16.012 1.00 70.44 126 ILE A O 1
ATOM 886 N N . ALA A 1 127 ? 6.100 -9.037 -14.388 1.00 70.88 127 ALA A N 1
ATOM 887 C CA . ALA A 1 127 ? 7.040 -8.400 -15.308 1.00 70.88 127 ALA A CA 1
ATOM 888 C C . ALA A 1 127 ? 7.775 -9.441 -16.175 1.00 70.88 127 ALA A C 1
ATOM 890 O O . ALA A 1 127 ? 7.836 -9.280 -17.395 1.00 70.88 127 ALA A O 1
ATOM 891 N N . SER A 1 128 ? 8.190 -10.568 -15.582 1.00 69.88 128 SER A N 1
ATOM 892 C CA . SER A 1 128 ? 8.789 -11.690 -16.320 1.00 69.88 128 SER A CA 1
ATOM 893 C C . SER A 1 128 ? 7.848 -12.257 -17.392 1.00 69.88 128 SER A C 1
ATOM 895 O O . SER A 1 128 ? 8.278 -12.506 -18.517 1.00 69.88 128 SER A O 1
ATOM 897 N N . LEU A 1 129 ? 6.556 -12.425 -17.079 1.00 69.62 129 LEU A N 1
ATOM 898 C CA . LEU A 1 129 ? 5.545 -12.898 -18.036 1.00 69.62 129 LEU A CA 1
ATOM 899 C C . LEU A 1 129 ? 5.316 -11.911 -19.188 1.00 69.62 129 LEU A C 1
ATOM 901 O O . LEU A 1 129 ? 5.031 -12.329 -20.308 1.00 69.62 129 LEU A O 1
ATOM 905 N N . LEU A 1 130 ? 5.476 -10.611 -18.935 1.00 72.88 130 LEU A N 1
ATOM 906 C CA . LEU A 1 130 ? 5.358 -9.557 -19.944 1.00 72.88 130 LEU A CA 1
ATOM 907 C C . LEU A 1 130 ? 6.652 -9.340 -20.748 1.00 72.88 130 LEU A C 1
ATOM 909 O O . LEU A 1 130 ? 6.707 -8.427 -21.567 1.00 72.88 130 LEU A O 1
ATOM 913 N N . SER A 1 131 ? 7.690 -10.161 -20.532 1.00 77.75 131 SER A N 1
ATOM 914 C CA . SER A 1 131 ? 9.037 -9.962 -21.100 1.00 77.75 131 SER A CA 1
ATOM 915 C C . SER A 1 131 ? 9.639 -8.584 -20.785 1.00 77.75 131 SER A C 1
ATOM 917 O O . SER A 1 131 ? 10.529 -8.108 -21.490 1.00 77.75 131 SER A O 1
ATOM 919 N N . VAL A 1 132 ? 9.156 -7.940 -19.723 1.00 73.50 132 VAL A N 1
ATOM 920 C CA . VAL A 1 132 ? 9.725 -6.712 -19.177 1.00 73.50 132 VAL A CA 1
ATOM 921 C C . VAL A 1 132 ? 10.733 -7.147 -18.131 1.00 73.50 132 VAL A C 1
ATOM 923 O O . VAL A 1 132 ? 10.403 -7.958 -17.273 1.00 73.50 132 VAL A O 1
ATOM 926 N N . ASP A 1 133 ? 11.961 -6.637 -18.194 1.00 68.06 133 ASP A N 1
ATOM 927 C CA . ASP A 1 133 ? 12.970 -6.978 -17.195 1.00 68.06 133 ASP A CA 1
ATOM 928 C C . ASP A 1 133 ? 12.461 -6.574 -15.793 1.00 68.06 133 ASP A C 1
ATOM 930 O O . ASP A 1 133 ? 12.371 -5.375 -15.507 1.00 68.06 133 ASP A O 1
ATOM 934 N N . PRO A 1 134 ? 12.105 -7.536 -14.913 1.00 61.34 134 PRO A N 1
ATOM 935 C CA . PRO A 1 134 ? 11.547 -7.239 -13.591 1.00 61.34 134 PRO A CA 1
ATOM 936 C C . PRO A 1 134 ? 12.561 -6.532 -12.696 1.00 61.34 134 PRO A C 1
ATOM 938 O O . PRO A 1 134 ? 12.201 -5.878 -11.719 1.00 61.34 134 PRO A O 1
ATOM 941 N N . TRP A 1 135 ? 13.837 -6.671 -13.043 1.00 63.38 135 TRP A N 1
ATOM 942 C CA . TRP A 1 135 ? 14.945 -6.051 -12.355 1.00 63.38 135 TRP A CA 1
ATOM 943 C C . TRP A 1 135 ? 15.285 -4.678 -12.933 1.00 63.38 135 TRP A C 1
ATOM 945 O O . TRP A 1 135 ? 16.189 -4.024 -12.415 1.00 63.38 135 TRP A O 1
ATOM 955 N N . GLY A 1 136 ? 14.606 -4.242 -14.003 1.00 56.72 136 GLY A N 1
ATOM 956 C CA . GLY A 1 136 ? 14.883 -2.972 -14.673 1.00 56.72 136 GLY A CA 1
ATOM 957 C C . GLY A 1 136 ? 16.357 -2.818 -15.061 1.00 56.72 136 GLY A C 1
ATOM 958 O O . GLY A 1 136 ? 16.887 -1.708 -15.046 1.00 56.72 136 GLY A O 1
A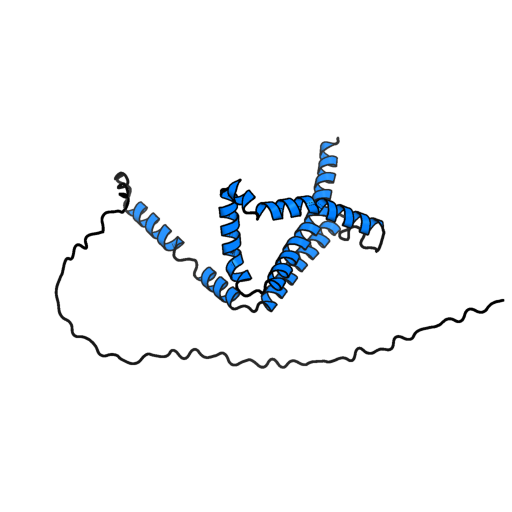TOM 959 N N . GLY A 1 137 ? 17.042 -3.932 -15.329 1.00 53.44 137 GLY A N 1
ATOM 960 C CA . GLY A 1 137 ? 18.468 -3.984 -15.575 1.00 53.44 137 GLY A CA 1
ATOM 961 C C . GLY A 1 137 ? 19.348 -4.157 -14.340 1.00 53.44 137 GLY A C 1
ATOM 962 O O . GLY A 1 137 ? 20.488 -3.745 -14.445 1.00 53.44 137 GLY A O 1
ATOM 963 N N . ALA A 1 138 ? 18.932 -4.739 -13.201 1.00 50.88 138 ALA A N 1
ATOM 964 C CA . ALA A 1 138 ? 19.758 -4.888 -11.971 1.00 50.88 138 ALA A CA 1
ATOM 965 C C . ALA A 1 138 ? 21.088 -5.672 -12.082 1.00 50.88 138 ALA A C 1
ATOM 967 O O . ALA A 1 138 ? 21.717 -5.987 -11.069 1.00 50.88 138 ALA A O 1
ATOM 968 N N . ALA A 1 139 ? 21.600 -5.901 -13.291 1.00 57.00 139 ALA A N 1
ATOM 969 C CA . ALA A 1 139 ? 23.039 -5.806 -13.469 1.00 57.00 139 ALA A CA 1
ATOM 970 C C . ALA A 1 139 ? 23.515 -4.452 -12.890 1.00 57.00 139 ALA A C 1
ATOM 972 O O . ALA A 1 139 ? 22.848 -3.436 -13.087 1.00 57.00 139 ALA A O 1
ATOM 973 N N . PRO A 1 140 ? 24.641 -4.385 -12.166 1.00 60.31 140 PRO A N 1
ATOM 974 C CA . PRO A 1 140 ? 25.223 -3.122 -11.722 1.00 60.31 140 PRO A CA 1
ATOM 975 C C . PRO A 1 140 ? 25.732 -2.343 -12.944 1.00 60.31 140 PRO A C 1
ATOM 977 O O . PRO A 1 140 ? 26.920 -2.314 -13.254 1.00 60.31 140 PRO A O 1
ATOM 980 N N . SER A 1 141 ? 24.801 -1.758 -13.689 1.00 72.94 141 SER A N 1
ATOM 981 C CA . SER A 1 141 ? 25.032 -0.982 -14.890 1.00 72.94 141 SER A CA 1
ATOM 982 C C . SER A 1 141 ? 24.630 0.462 -14.613 1.00 72.94 141 SER A C 1
ATOM 984 O O . SER A 1 141 ? 23.709 0.747 -13.843 1.00 72.94 141 SER A O 1
ATOM 986 N N . LEU A 1 142 ? 25.321 1.400 -15.257 1.00 74.88 142 LEU A N 1
ATOM 987 C CA . LEU A 1 142 ? 24.983 2.821 -15.164 1.00 74.88 142 LEU A CA 1
ATOM 988 C C . LEU A 1 142 ? 23.547 3.103 -15.642 1.00 74.88 142 LEU A C 1
ATOM 990 O O . LEU A 1 142 ? 22.914 4.030 -15.143 1.00 74.88 142 LEU A O 1
ATOM 994 N N . ALA A 1 143 ? 23.014 2.285 -16.558 1.00 62.88 143 ALA A N 1
ATOM 995 C CA . ALA A 1 143 ? 21.645 2.413 -17.052 1.00 62.88 143 ALA A CA 1
ATOM 996 C C . ALA A 1 143 ? 20.606 2.135 -15.953 1.00 62.88 143 ALA A C 1
ATOM 998 O O . ALA A 1 143 ? 19.634 2.874 -15.827 1.00 62.88 143 ALA A O 1
ATOM 999 N N . THR A 1 144 ? 20.852 1.137 -15.105 1.00 61.34 144 THR A N 1
ATOM 1000 C CA . THR A 1 144 ? 19.994 0.764 -13.969 1.00 61.34 144 THR A CA 1
ATOM 1001 C C . THR A 1 144 ? 19.968 1.849 -12.908 1.00 61.34 144 THR A C 1
ATOM 1003 O O . THR A 1 144 ? 18.908 2.211 -12.406 1.00 61.34 144 THR A O 1
ATOM 1006 N N . LEU A 1 145 ? 21.143 2.400 -12.586 1.00 67.19 145 LEU A N 1
ATOM 1007 C CA . LEU A 1 145 ? 21.255 3.515 -11.651 1.00 67.19 145 LEU A CA 1
ATOM 1008 C C . LEU A 1 145 ? 20.490 4.736 -12.183 1.00 67.19 145 LEU A C 1
ATOM 1010 O O . LEU A 1 145 ? 19.786 5.399 -11.427 1.00 67.19 145 LEU A O 1
ATOM 1014 N N . GLY A 1 146 ? 20.591 4.999 -13.490 1.00 70.94 146 GLY A N 1
ATOM 1015 C CA . GLY A 1 146 ? 19.831 6.045 -14.168 1.00 70.94 146 GLY A CA 1
ATOM 1016 C C . GLY A 1 146 ? 18.321 5.812 -14.100 1.00 70.94 146 GLY A C 1
ATOM 1017 O O . GLY A 1 146 ? 17.587 6.714 -13.709 1.00 70.94 146 GLY A O 1
ATOM 1018 N N . ALA A 1 147 ? 17.854 4.600 -14.405 1.00 64.75 147 ALA A N 1
ATOM 1019 C CA . ALA A 1 147 ? 16.438 4.241 -14.323 1.00 64.75 147 ALA A CA 1
ATOM 1020 C C . ALA A 1 147 ? 15.898 4.350 -12.888 1.00 64.75 147 ALA A C 1
ATOM 1022 O O . ALA A 1 147 ? 14.830 4.922 -12.679 1.00 64.75 147 ALA A O 1
ATOM 1023 N N . ALA A 1 148 ? 16.659 3.888 -11.892 1.00 62.84 148 ALA A N 1
ATOM 1024 C CA . ALA A 1 148 ? 16.318 4.034 -10.481 1.00 62.84 148 ALA A CA 1
ATOM 1025 C C . ALA A 1 148 ? 16.278 5.508 -10.050 1.00 62.84 148 ALA A C 1
ATOM 1027 O O . ALA A 1 148 ? 15.356 5.909 -9.346 1.00 62.84 148 ALA A O 1
ATOM 1028 N N . ALA A 1 149 ? 17.227 6.334 -10.502 1.00 71.38 149 ALA A N 1
ATOM 1029 C CA . ALA A 1 149 ? 17.232 7.769 -10.223 1.00 71.38 149 ALA A CA 1
ATOM 1030 C C . ALA A 1 149 ? 16.035 8.486 -10.868 1.00 71.38 149 ALA A C 1
ATOM 1032 O O . ALA A 1 149 ? 15.415 9.330 -10.225 1.00 71.38 149 ALA A O 1
ATOM 1033 N N . VAL A 1 150 ? 15.668 8.127 -12.102 1.00 72.00 150 VAL A N 1
ATOM 1034 C CA . VAL A 1 150 ? 14.477 8.660 -12.784 1.00 72.00 150 VAL A CA 1
ATOM 1035 C C . VAL A 1 150 ? 13.199 8.203 -12.083 1.00 72.00 150 VAL A C 1
ATOM 1037 O O . VAL A 1 150 ? 12.316 9.025 -11.855 1.00 72.00 150 VAL A O 1
ATOM 1040 N N . GLY A 1 151 ? 13.108 6.931 -11.687 1.00 66.69 151 GLY A N 1
ATOM 1041 C CA . GLY A 1 151 ? 11.986 6.406 -10.907 1.00 66.69 151 GLY A CA 1
ATOM 1042 C C . GLY A 1 151 ? 11.854 7.102 -9.553 1.00 66.69 151 GLY A C 1
ATOM 1043 O O . GLY A 1 151 ? 10.769 7.552 -9.195 1.00 66.69 151 GLY A O 1
ATOM 1044 N N . ALA A 1 152 ? 12.967 7.289 -8.840 1.00 69.12 152 ALA A N 1
ATOM 1045 C CA . ALA A 1 152 ? 13.001 8.037 -7.589 1.00 69.12 152 ALA A CA 1
ATOM 1046 C C . ALA A 1 152 ? 12.564 9.494 -7.795 1.00 69.12 152 ALA A C 1
ATOM 1048 O O . ALA A 1 152 ? 11.709 9.978 -7.058 1.00 69.12 152 ALA A O 1
ATOM 1049 N N . ALA A 1 153 ? 13.081 10.174 -8.824 1.00 75.69 153 ALA A N 1
ATOM 1050 C CA . ALA A 1 153 ? 12.702 11.545 -9.160 1.00 75.69 153 ALA A CA 1
ATOM 1051 C C . ALA A 1 153 ? 11.213 11.662 -9.531 1.00 75.69 153 ALA A C 1
ATOM 1053 O O . ALA A 1 153 ? 10.543 12.594 -9.092 1.00 75.69 153 ALA A O 1
ATOM 1054 N N . ALA A 1 154 ? 10.675 10.699 -10.283 1.00 70.25 154 ALA A N 1
ATOM 1055 C CA . ALA A 1 154 ? 9.260 10.640 -10.638 1.00 70.25 154 ALA A CA 1
ATOM 1056 C C . ALA A 1 154 ? 8.359 10.285 -9.440 1.00 70.25 154 ALA A C 1
ATOM 1058 O O . ALA A 1 154 ? 7.201 10.701 -9.400 1.00 70.25 154 ALA A O 1
ATOM 1059 N N . ALA A 1 155 ? 8.882 9.570 -8.441 1.00 69.69 155 ALA A N 1
ATOM 1060 C CA . ALA A 1 155 ? 8.170 9.274 -7.202 1.00 69.69 155 ALA A CA 1
ATOM 1061 C C . ALA A 1 155 ? 8.095 10.485 -6.255 1.00 69.69 155 ALA A C 1
ATOM 1063 O O . ALA A 1 155 ? 7.143 10.575 -5.480 1.00 69.69 155 ALA A O 1
ATOM 1064 N N . VAL A 1 156 ? 9.032 11.443 -6.329 1.00 79.81 156 VAL A N 1
ATOM 1065 C CA . VAL A 1 156 ? 9.033 12.657 -5.484 1.00 79.81 156 VAL A CA 1
ATOM 1066 C C . VAL A 1 156 ? 7.685 13.392 -5.477 1.00 79.81 156 VAL A C 1
ATOM 1068 O O . VAL A 1 156 ? 7.171 13.618 -4.382 1.00 79.81 156 VAL A O 1
ATOM 1071 N N . PRO A 1 157 ? 7.064 13.759 -6.619 1.00 78.19 157 PRO A N 1
ATOM 1072 C CA . PRO A 1 157 ? 5.780 14.459 -6.603 1.00 78.19 157 PRO A CA 1
ATOM 1073 C C . PRO A 1 157 ? 4.646 13.614 -6.012 1.00 78.19 157 PRO A C 1
ATOM 1075 O O . PRO A 1 157 ? 3.778 14.167 -5.345 1.00 78.19 157 PRO A O 1
ATOM 1078 N N . LEU A 1 158 ? 4.662 12.288 -6.190 1.00 71.44 158 LEU A N 1
ATOM 1079 C CA . LEU A 1 158 ? 3.663 11.395 -5.592 1.00 71.44 158 LEU A CA 1
ATOM 1080 C C . LEU A 1 158 ? 3.826 11.308 -4.074 1.00 71.44 158 LEU A C 1
ATOM 1082 O O . LEU A 1 158 ? 2.840 11.397 -3.345 1.00 71.44 158 LEU A O 1
ATOM 1086 N N . VAL A 1 159 ? 5.064 11.194 -3.589 1.00 75.12 159 VAL A N 1
ATOM 1087 C CA . VAL A 1 159 ? 5.368 11.225 -2.153 1.00 75.12 159 VAL A CA 1
ATOM 1088 C C . VAL A 1 159 ? 5.005 12.586 -1.567 1.00 75.12 159 VAL A C 1
ATOM 1090 O O . VAL A 1 159 ? 4.385 12.635 -0.512 1.00 75.12 159 VAL A O 1
ATOM 1093 N N . ALA A 1 160 ? 5.317 13.687 -2.252 1.00 80.88 160 ALA A N 1
ATOM 1094 C CA . ALA A 1 160 ? 4.954 15.031 -1.813 1.00 80.88 160 ALA A CA 1
ATOM 1095 C C . ALA A 1 160 ? 3.431 15.224 -1.768 1.00 80.88 160 ALA A C 1
ATOM 1097 O O . ALA A 1 160 ? 2.916 15.726 -0.772 1.00 80.88 160 ALA A O 1
ATOM 1098 N N . ALA A 1 161 ? 2.702 14.770 -2.794 1.00 78.44 161 ALA A N 1
ATOM 1099 C CA . ALA A 1 161 ? 1.242 14.797 -2.817 1.00 78.44 161 ALA A CA 1
ATOM 1100 C C . ALA A 1 161 ? 0.654 13.936 -1.693 1.00 78.44 161 ALA A C 1
ATOM 1102 O O . ALA A 1 161 ? -0.236 14.389 -0.977 1.00 78.44 161 ALA A O 1
ATOM 1103 N N . ARG A 1 162 ? 1.195 12.731 -1.465 1.00 82.38 162 ARG A N 1
ATOM 1104 C CA . ARG A 1 162 ? 0.791 11.873 -0.346 1.00 82.38 162 ARG A CA 1
ATOM 1105 C C . ARG A 1 162 ? 1.058 12.568 0.989 1.00 82.38 162 ARG A C 1
ATOM 1107 O O . ARG A 1 162 ? 0.134 12.699 1.778 1.00 82.38 162 ARG A O 1
ATOM 1114 N N . MET A 1 163 ? 2.255 13.092 1.235 1.00 81.88 163 MET A N 1
ATOM 1115 C CA . MET A 1 163 ? 2.567 13.838 2.463 1.00 81.88 163 MET A CA 1
ATOM 1116 C C . MET A 1 163 ? 1.649 15.052 2.647 1.00 81.88 163 MET A C 1
ATOM 1118 O O . MET A 1 163 ?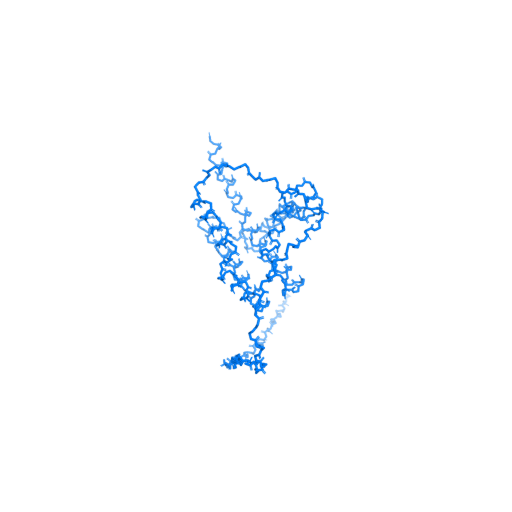 1.199 15.320 3.759 1.00 81.88 163 MET A O 1
ATOM 1122 N N . TRP A 1 164 ? 1.315 15.748 1.558 1.00 90.00 164 TRP A N 1
ATOM 1123 C CA . TRP A 1 164 ? 0.372 16.859 1.586 1.00 90.00 164 TRP A CA 1
ATOM 1124 C C . TRP A 1 164 ? -1.036 16.405 1.970 1.00 90.00 164 TRP A C 1
ATOM 1126 O O . TRP A 1 164 ? -1.648 17.068 2.803 1.00 90.00 164 TRP A O 1
ATOM 1136 N N . THR A 1 165 ? -1.529 15.267 1.459 1.00 86.81 165 THR A N 1
ATOM 1137 C CA . THR A 1 165 ? -2.853 14.744 1.851 1.00 86.81 165 THR A CA 1
ATOM 1138 C C . THR A 1 165 ? -2.964 14.521 3.360 1.00 86.81 165 THR A C 1
ATOM 1140 O O . THR A 1 165 ? -3.998 14.829 3.937 1.00 86.81 165 THR A O 1
ATOM 1143 N N . TRP A 1 166 ? -1.884 14.109 4.027 1.00 85.06 166 TRP A N 1
ATOM 1144 C CA . TRP A 1 166 ? -1.847 13.940 5.487 1.00 85.06 166 TRP A CA 1
ATOM 1145 C C . TRP A 1 166 ? -1.660 15.248 6.278 1.00 85.06 166 TRP A C 1
ATOM 1147 O O . TRP A 1 166 ? -1.615 15.223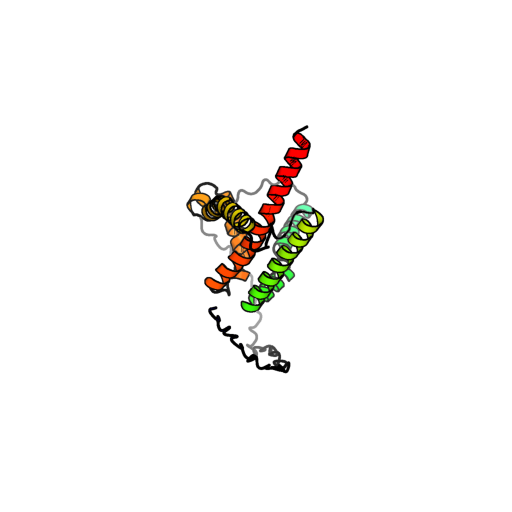 7.508 1.00 85.06 166 TRP A O 1
ATOM 1157 N N . SER A 1 167 ? -1.532 16.397 5.610 1.00 90.25 167 SER A N 1
ATOM 1158 C CA . SER A 1 167 ? -1.357 17.687 6.280 1.00 90.25 167 SER A CA 1
ATOM 1159 C C . SER A 1 167 ? -2.688 18.267 6.791 1.00 90.25 167 SER A C 1
ATOM 1161 O O . SER A 1 167 ? -3.735 18.051 6.175 1.00 90.25 167 SER A O 1
ATOM 1163 N N . PRO A 1 168 ? -2.669 19.088 7.862 1.00 91.00 168 PRO A N 1
ATOM 1164 C CA . PRO A 1 168 ? -3.864 19.795 8.331 1.00 91.00 168 PRO A CA 1
ATOM 1165 C C . PRO A 1 168 ? -4.493 20.685 7.250 1.00 91.00 168 PRO A C 1
ATOM 1167 O O . PRO A 1 168 ? -5.711 20.749 7.137 1.00 91.00 168 PRO A O 1
ATOM 1170 N N . ALA A 1 169 ? -3.667 21.306 6.400 1.00 93.62 169 ALA A N 1
ATOM 1171 C CA . ALA A 1 169 ? -4.129 22.163 5.311 1.00 93.62 169 ALA A CA 1
ATOM 1172 C C . ALA A 1 169 ? -4.957 21.394 4.265 1.00 93.62 169 ALA A C 1
ATOM 1174 O O . ALA A 1 169 ? -5.943 21.918 3.750 1.00 93.62 169 ALA A O 1
ATOM 1175 N N . ALA A 1 170 ? -4.592 20.143 3.962 1.00 91.44 170 ALA A N 1
ATOM 1176 C CA . ALA A 1 170 ? -5.382 19.301 3.066 1.00 91.44 170 ALA A CA 1
ATOM 1177 C C . ALA A 1 170 ? -6.710 18.868 3.705 1.00 91.44 170 ALA A C 1
ATOM 1179 O O . ALA A 1 170 ? -7.727 18.823 3.013 1.00 91.44 170 ALA A O 1
ATOM 1180 N N . ALA A 1 171 ? -6.720 18.608 5.017 1.00 92.00 171 ALA A N 1
ATOM 1181 C CA . ALA A 1 171 ? -7.944 18.297 5.756 1.00 92.00 171 ALA A CA 1
ATOM 1182 C C . ALA A 1 171 ? -8.922 19.487 5.802 1.00 92.00 171 ALA A C 1
ATOM 1184 O O . ALA A 1 171 ? -10.132 19.286 5.732 1.00 92.00 171 ALA A O 1
ATOM 1185 N N . GLU A 1 172 ? -8.410 20.720 5.877 1.00 95.88 172 GLU A N 1
ATOM 1186 C CA . GLU A 1 172 ? -9.224 21.940 5.774 1.00 95.88 172 GLU A CA 1
ATOM 1187 C C . GLU A 1 172 ? -9.760 22.161 4.352 1.00 95.88 172 GLU A C 1
ATOM 1189 O O . GLU A 1 172 ? -10.913 22.554 4.180 1.00 95.88 172 GLU A O 1
ATOM 1194 N N . ALA A 1 173 ? -8.947 21.879 3.328 1.00 96.12 173 ALA A N 1
ATOM 1195 C CA . ALA A 1 173 ? -9.339 22.046 1.930 1.00 96.12 173 ALA A CA 1
ATOM 1196 C C . ALA A 1 173 ? -10.370 21.004 1.462 1.00 96.12 173 ALA A C 1
ATOM 1198 O O . ALA A 1 173 ? -11.230 21.316 0.637 1.00 96.12 173 ALA A O 1
ATOM 1199 N N . VAL A 1 174 ? -10.287 19.766 1.964 1.00 95.81 174 VAL A N 1
ATOM 1200 C CA . VAL A 1 174 ? -11.157 18.653 1.560 1.00 95.81 174 VAL A CA 1
ATOM 1201 C C . VAL A 1 174 ? -11.651 17.900 2.805 1.00 95.81 174 VAL A C 1
ATOM 1203 O O . VAL A 1 174 ? -11.034 16.915 3.209 1.00 95.81 174 VAL A O 1
ATOM 1206 N N . PRO A 1 175 ? -12.795 18.292 3.401 1.00 91.19 175 PRO A N 1
ATOM 1207 C CA . PRO A 1 175 ? -13.303 17.674 4.630 1.00 91.19 175 PRO A CA 1
ATOM 1208 C C . PRO A 1 175 ? -13.554 16.165 4.519 1.00 91.19 175 PRO A C 1
ATOM 1210 O O . PRO A 1 175 ? -13.271 15.429 5.454 1.00 91.19 175 PRO A O 1
ATOM 1213 N N . ALA A 1 176 ? -13.990 15.675 3.353 1.00 89.38 176 ALA A N 1
ATOM 1214 C CA . ALA A 1 176 ? -14.183 14.239 3.123 1.00 89.38 176 ALA A CA 1
ATOM 1215 C C . ALA A 1 176 ? -12.878 13.429 3.252 1.00 89.38 176 ALA A C 1
ATOM 1217 O O . ALA A 1 176 ? -12.900 12.252 3.599 1.00 89.38 176 ALA A O 1
ATOM 1218 N N . LEU A 1 177 ? -11.726 14.055 2.988 1.00 85.12 177 LEU A N 1
ATOM 1219 C CA . LEU A 1 177 ? -10.422 13.414 3.132 1.00 85.12 177 LEU A CA 1
ATOM 1220 C C . LEU A 1 177 ? -10.093 13.155 4.608 1.00 85.12 177 LEU A C 1
ATOM 1222 O O . LEU A 1 177 ? -9.429 12.171 4.925 1.00 85.12 177 LEU A O 1
ATOM 1226 N N . LYS A 1 178 ? -10.594 14.007 5.510 1.00 90.62 178 LYS A N 1
ATOM 1227 C CA . LYS A 1 178 ? -10.463 13.811 6.952 1.00 90.62 178 LYS A CA 1
ATOM 1228 C C . LYS A 1 178 ? -11.200 12.554 7.405 1.00 90.62 178 LYS A C 1
ATOM 1230 O O . LYS A 1 178 ? -10.585 11.738 8.073 1.00 90.62 178 LYS A O 1
ATOM 1235 N N . ASP A 1 179 ? -12.441 12.354 6.965 1.00 88.62 179 ASP A N 1
ATOM 1236 C CA . ASP A 1 179 ? -13.215 11.154 7.316 1.00 88.62 179 ASP A CA 1
ATOM 1237 C C . ASP A 1 179 ? -12.521 9.873 6.819 1.00 88.62 179 ASP A C 1
ATOM 1239 O O . ASP A 1 179 ? -12.462 8.869 7.528 1.00 88.62 179 ASP A O 1
ATOM 1243 N N . VAL A 1 180 ? -11.922 9.917 5.620 1.00 85.81 180 VAL A N 1
ATOM 1244 C CA . VAL A 1 180 ? -11.127 8.801 5.081 1.00 85.81 180 VAL A CA 1
ATOM 1245 C C . VAL A 1 180 ? -9.870 8.555 5.917 1.00 85.81 180 VAL A C 1
ATOM 1247 O O . VAL A 1 180 ? -9.556 7.402 6.209 1.00 85.81 180 VAL A O 1
ATOM 1250 N N . HIS A 1 181 ? -9.142 9.603 6.309 1.00 88.12 181 HIS A N 1
ATOM 1251 C CA . HIS A 1 181 ? -7.950 9.455 7.147 1.00 88.12 181 HIS A CA 1
ATOM 1252 C C . HIS A 1 181 ? -8.280 8.979 8.555 1.00 88.12 181 HIS A C 1
ATOM 1254 O O . HIS A 1 181 ? -7.560 8.129 9.069 1.00 88.12 181 HIS A O 1
ATOM 1260 N N . ASP A 1 182 ? -9.363 9.471 9.151 1.00 89.06 182 ASP A N 1
ATOM 1261 C CA . ASP A 1 182 ? -9.835 9.027 10.458 1.00 89.06 182 ASP A CA 1
ATOM 1262 C C . ASP A 1 182 ? -10.236 7.545 10.389 1.00 89.06 182 ASP A C 1
ATOM 1264 O O . ASP A 1 182 ? -9.801 6.764 11.232 1.00 89.06 182 ASP A O 1
ATOM 1268 N N . GLY A 1 183 ? -10.927 7.118 9.325 1.00 88.81 183 GLY A N 1
ATOM 1269 C CA . GLY A 1 183 ? -11.239 5.705 9.087 1.00 88.81 183 GLY A CA 1
ATOM 1270 C C . GLY A 1 183 ? -10.000 4.828 8.858 1.00 88.81 183 GLY A C 1
ATOM 1271 O O . GLY A 1 183 ? -9.910 3.727 9.402 1.00 88.81 183 GLY A O 1
ATOM 1272 N N . GLN A 1 184 ? -9.004 5.308 8.102 1.00 86.56 184 GLN A N 1
ATOM 1273 C CA . GLN A 1 184 ? -7.725 4.600 7.943 1.00 86.56 184 GLN A CA 1
ATOM 1274 C C . GLN A 1 184 ? -6.969 4.510 9.271 1.00 86.56 184 GLN A C 1
ATOM 1276 O O . GLN A 1 184 ? -6.453 3.449 9.619 1.00 86.56 184 GLN A O 1
ATOM 1281 N N . LEU A 1 185 ? -6.911 5.602 10.033 1.00 85.44 185 LEU A N 1
ATOM 1282 C CA . LEU A 1 185 ? -6.267 5.627 11.340 1.00 85.44 185 LEU A CA 1
ATOM 1283 C C . LEU A 1 185 ? -6.964 4.690 12.315 1.00 85.44 185 LEU A C 1
ATOM 1285 O O . LEU A 1 185 ? -6.269 3.986 13.034 1.00 85.44 185 LEU A O 1
ATOM 1289 N N . GLU A 1 186 ? -8.294 4.648 12.331 1.00 86.81 186 GLU A N 1
ATOM 1290 C CA . GLU A 1 186 ? -9.067 3.742 13.181 1.00 86.81 186 GLU A CA 1
ATOM 1291 C C . GLU A 1 186 ? -8.784 2.275 12.834 1.00 86.81 186 GLU A C 1
ATOM 1293 O O . GLU A 1 186 ? -8.509 1.479 13.730 1.00 86.81 186 GLU A O 1
ATOM 1298 N N . MET A 1 187 ? -8.708 1.952 11.541 1.00 83.12 187 MET A N 1
ATOM 1299 C CA . MET A 1 187 ? -8.362 0.615 11.048 1.00 83.12 187 MET A CA 1
ATOM 1300 C C . MET A 1 187 ? -6.918 0.205 11.383 1.00 83.12 187 MET A C 1
ATOM 1302 O O . MET A 1 187 ? -6.659 -0.942 11.745 1.00 83.12 187 MET A O 1
ATOM 1306 N N . HIS A 1 188 ? -5.963 1.137 11.305 1.00 83.56 188 HIS A N 1
ATOM 1307 C CA . HIS A 1 188 ? -4.551 0.874 11.615 1.00 83.56 188 HIS A CA 1
ATOM 1308 C C . HIS A 1 188 ? -4.206 1.039 13.101 1.00 83.56 188 HIS A C 1
ATOM 1310 O O . HIS A 1 188 ? -3.140 0.604 13.544 1.00 83.56 188 HIS A O 1
ATOM 1316 N N . ARG A 1 189 ? -5.082 1.648 13.903 1.00 86.56 189 ARG A N 1
ATOM 1317 C CA . ARG A 1 189 ? -4.866 1.897 15.332 1.00 86.56 189 ARG A CA 1
ATOM 1318 C C . ARG A 1 189 ? -4.461 0.648 16.119 1.00 86.56 189 ARG A C 1
ATOM 1320 O O . ARG A 1 189 ? -3.447 0.742 16.815 1.00 86.56 189 ARG A O 1
ATOM 1327 N N . PRO A 1 190 ? -5.157 -0.502 16.029 1.00 83.12 190 PRO A N 1
ATOM 1328 C CA . PRO A 1 190 ? -4.764 -1.702 16.773 1.00 83.12 190 PRO A CA 1
ATOM 1329 C C . PRO A 1 190 ? -3.377 -2.211 16.357 1.00 83.12 190 PRO A C 1
ATOM 1331 O O . PRO A 1 190 ? -2.589 -2.653 17.199 1.00 83.12 190 PRO A O 1
ATOM 1334 N N . TRP A 1 191 ? -3.024 -2.048 15.079 1.00 79.69 191 TRP A N 1
ATOM 1335 C CA . TRP A 1 191 ? -1.710 -2.394 14.533 1.00 79.69 191 TRP A CA 1
ATOM 1336 C C . TRP A 1 191 ? -0.585 -1.487 15.041 1.00 79.69 191 TRP A C 1
ATOM 1338 O O . TRP A 1 191 ? 0.515 -1.973 15.313 1.00 79.69 191 TRP A O 1
ATOM 1348 N N . LEU A 1 192 ? -0.863 -0.196 15.220 1.00 83.81 192 LEU A N 1
ATOM 1349 C CA . LEU A 1 192 ? 0.125 0.799 15.639 1.00 83.81 192 LEU A CA 1
ATOM 1350 C C . LEU A 1 192 ? 0.239 0.951 17.163 1.00 83.81 192 LEU A C 1
ATOM 1352 O O . LEU A 1 192 ? 1.277 1.403 17.644 1.00 83.81 192 LEU A O 1
ATOM 1356 N N . ALA A 1 193 ? -0.784 0.562 17.930 1.00 86.38 193 ALA A N 1
ATOM 1357 C CA . ALA A 1 193 ? -0.860 0.801 19.375 1.00 86.38 193 ALA A CA 1
ATOM 1358 C C . ALA A 1 193 ? 0.299 0.190 20.189 1.00 86.38 193 ALA A C 1
ATOM 1360 O O . ALA A 1 193 ? 0.628 0.709 21.255 1.00 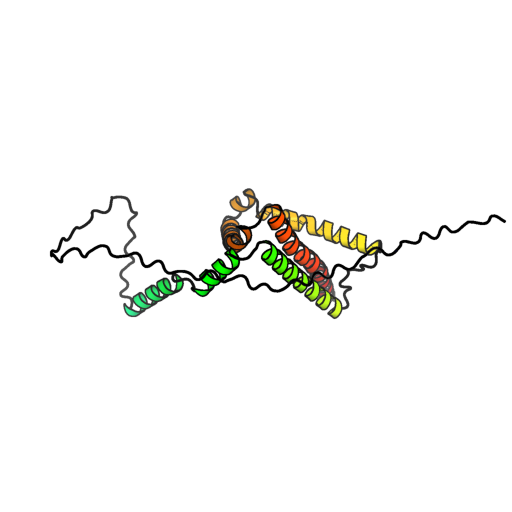86.38 193 ALA A O 1
ATOM 1361 N N . SER A 1 194 ? 0.938 -0.876 19.693 1.00 83.88 194 SER A N 1
ATOM 1362 C CA . SER A 1 194 ? 2.071 -1.545 20.354 1.00 83.88 194 SER A CA 1
ATOM 1363 C C . SER A 1 194 ? 3.431 -1.274 19.699 1.00 83.88 194 SER A C 1
ATOM 1365 O O . SER A 1 194 ? 4.451 -1.783 20.172 1.00 83.88 194 SER A O 1
ATOM 1367 N N . MET A 1 195 ? 3.480 -0.473 18.629 1.00 86.06 195 MET A N 1
ATOM 1368 C CA . MET A 1 195 ? 4.716 -0.207 17.895 1.00 86.06 195 MET A CA 1
ATOM 1369 C C . MET A 1 195 ? 5.421 1.055 18.387 1.00 86.06 195 MET A C 1
ATOM 1371 O O . MET A 1 195 ? 4.834 2.122 18.571 1.00 86.06 195 MET A O 1
ATOM 1375 N N . SER A 1 196 ? 6.741 0.958 18.524 1.00 90.62 196 SER A N 1
ATOM 1376 C CA . SER A 1 196 ? 7.584 2.144 18.661 1.00 90.62 196 SER A CA 1
ATOM 1377 C C . SER A 1 196 ? 7.598 2.952 17.354 1.00 90.62 196 SER A C 1
ATOM 1379 O O . SER A 1 196 ? 7.466 2.404 16.260 1.00 90.62 196 SER A O 1
ATOM 1381 N N . ARG A 1 197 ? 7.820 4.271 17.442 1.00 88.75 197 ARG A N 1
ATOM 1382 C CA . ARG A 1 197 ? 7.934 5.165 16.269 1.00 88.75 197 ARG A CA 1
ATOM 1383 C C . ARG A 1 197 ? 8.856 4.638 15.150 1.00 88.75 197 ARG A C 1
ATOM 1385 O O . ARG A 1 197 ? 8.438 4.705 13.997 1.00 88.75 197 ARG A O 1
ATOM 1392 N N . PRO A 1 198 ? 10.070 4.108 15.422 1.00 87.19 198 PRO A N 1
ATOM 1393 C CA . PRO A 1 198 ? 10.912 3.557 14.359 1.00 87.19 198 PRO A CA 1
ATOM 1394 C C . PRO A 1 198 ? 10.342 2.277 13.733 1.00 87.19 198 PRO A C 1
ATOM 1396 O O . PRO A 1 198 ? 10.518 2.076 12.537 1.00 87.19 198 PRO A O 1
ATOM 1399 N N . GLN A 1 199 ? 9.630 1.436 14.490 1.00 84.19 199 GLN A N 1
ATOM 1400 C CA . GLN A 1 199 ? 8.963 0.248 13.937 1.00 84.19 199 GLN A CA 1
ATOM 1401 C C . GLN A 1 199 ? 7.798 0.639 13.027 1.00 84.19 199 GLN A C 1
ATOM 1403 O O . GLN A 1 199 ? 7.687 0.104 11.929 1.00 84.19 199 GLN A O 1
ATOM 1408 N N . ALA A 1 200 ? 6.993 1.621 13.441 1.00 83.69 200 ALA A N 1
ATOM 1409 C CA . ALA A 1 200 ? 5.918 2.160 12.613 1.00 83.69 200 ALA A CA 1
ATOM 1410 C C . ALA A 1 200 ? 6.460 2.779 11.312 1.00 83.69 200 ALA A C 1
ATOM 1412 O O . ALA A 1 200 ? 5.917 2.539 10.237 1.00 83.69 200 ALA A O 1
ATOM 1413 N N . LEU A 1 201 ? 7.576 3.519 11.383 1.00 84.25 201 LEU A N 1
ATOM 1414 C CA . LEU A 1 201 ? 8.262 4.031 10.190 1.00 84.25 201 LEU A CA 1
ATOM 1415 C C . LEU A 1 201 ? 8.789 2.904 9.294 1.00 84.25 201 LEU A C 1
ATOM 1417 O O . LEU A 1 201 ? 8.654 2.989 8.077 1.00 84.25 201 LEU A O 1
ATOM 1421 N N . GLY A 1 202 ? 9.366 1.854 9.881 1.00 83.00 202 GLY A N 1
ATOM 1422 C CA . GLY A 1 202 ? 9.830 0.681 9.141 1.00 83.00 202 GLY A CA 1
ATOM 1423 C C . GLY A 1 202 ? 8.691 -0.035 8.414 1.00 83.00 202 GLY A C 1
ATOM 1424 O O . GLY A 1 202 ? 8.829 -0.350 7.237 1.00 83.00 202 GLY A O 1
ATOM 1425 N N . MET A 1 203 ? 7.551 -0.223 9.081 1.00 82.06 203 MET A N 1
ATOM 1426 C CA . MET A 1 203 ? 6.343 -0.807 8.493 1.00 82.06 203 MET A CA 1
ATOM 1427 C C . MET A 1 203 ? 5.816 0.047 7.334 1.00 82.06 203 MET A C 1
ATOM 1429 O O . MET A 1 203 ? 5.624 -0.465 6.238 1.00 82.06 203 MET A O 1
ATOM 1433 N N . MET A 1 204 ? 5.681 1.361 7.539 1.00 81.06 204 MET A N 1
ATOM 1434 C CA . MET A 1 204 ? 5.252 2.292 6.488 1.00 81.06 204 MET A CA 1
ATOM 1435 C C . MET A 1 204 ? 6.197 2.270 5.282 1.00 81.06 204 MET A C 1
ATOM 1437 O O . MET A 1 204 ? 5.746 2.263 4.139 1.00 81.06 204 MET A O 1
ATOM 1441 N N . ALA A 1 205 ? 7.511 2.225 5.514 1.00 80.00 205 ALA A N 1
ATOM 1442 C CA . ALA A 1 205 ? 8.484 2.096 4.436 1.00 80.00 205 ALA A CA 1
ATOM 1443 C C . ALA A 1 205 ? 8.319 0.764 3.687 1.00 80.00 205 ALA A C 1
ATOM 1445 O O . ALA A 1 205 ? 8.346 0.755 2.461 1.00 80.00 205 ALA A O 1
ATOM 1446 N N . LEU A 1 206 ? 8.108 -0.342 4.404 1.00 75.31 206 LEU A N 1
ATOM 1447 C CA . LEU A 1 206 ? 7.910 -1.672 3.823 1.00 75.31 206 LEU A CA 1
ATOM 1448 C C . LEU A 1 206 ? 6.581 -1.836 3.081 1.00 75.31 206 LEU A C 1
ATOM 1450 O O . LEU A 1 206 ? 6.506 -2.680 2.198 1.00 75.31 206 LEU A O 1
ATOM 1454 N N . GLU A 1 207 ? 5.552 -1.054 3.392 1.00 76.69 207 GLU A N 1
ATOM 1455 C CA . GLU A 1 207 ? 4.299 -1.060 2.629 1.00 76.69 207 GLU A CA 1
ATOM 1456 C C . GLU A 1 207 ? 4.386 -0.163 1.393 1.00 76.69 207 GLU A C 1
ATOM 1458 O O . GLU A 1 207 ? 4.020 -0.561 0.285 1.00 76.69 207 GLU A O 1
ATOM 1463 N N . VAL A 1 208 ? 4.906 1.055 1.563 1.00 76.19 208 VAL A N 1
ATOM 1464 C CA . VAL A 1 208 ? 4.931 2.058 0.495 1.00 76.19 208 VAL A CA 1
ATOM 1465 C C . VAL A 1 208 ? 5.982 1.723 -0.557 1.00 76.19 208 VAL A C 1
ATOM 1467 O O . VAL A 1 208 ? 5.710 1.882 -1.749 1.00 76.19 208 VAL A O 1
ATOM 1470 N N . LEU A 1 209 ? 7.169 1.263 -0.149 1.00 71.88 209 LEU A N 1
ATOM 1471 C CA . LEU A 1 209 ? 8.304 1.068 -1.053 1.00 71.88 209 LEU A CA 1
ATOM 1472 C C . LEU A 1 209 ? 8.043 -0.033 -2.094 1.00 71.88 209 LEU A C 1
ATOM 1474 O O . LEU A 1 209 ? 8.215 0.255 -3.276 1.00 71.88 209 LEU A O 1
ATOM 1478 N N . PRO A 1 210 ? 7.551 -1.238 -1.749 1.00 70.50 210 PRO A N 1
ATOM 1479 C CA . PRO A 1 210 ? 7.169 -2.227 -2.752 1.00 70.50 210 PRO A CA 1
ATOM 1480 C C . PRO A 1 210 ? 6.063 -1.709 -3.667 1.00 70.50 210 PRO A C 1
ATOM 1482 O O . PRO A 1 210 ? 6.205 -1.777 -4.880 1.00 70.50 210 PRO A O 1
ATOM 1485 N N . LEU A 1 211 ? 4.996 -1.107 -3.131 1.00 70.25 211 LEU A N 1
ATOM 1486 C CA . LEU A 1 211 ? 3.911 -0.585 -3.970 1.00 70.25 211 LEU A CA 1
ATOM 1487 C C . LEU A 1 211 ? 4.408 0.455 -4.981 1.00 70.25 211 LEU A C 1
ATOM 1489 O O . LEU A 1 211 ? 4.036 0.397 -6.152 1.00 70.25 211 LEU A O 1
ATOM 1493 N N . THR A 1 212 ? 5.283 1.369 -4.561 1.00 68.19 212 THR A N 1
ATOM 1494 C CA . THR A 1 212 ? 5.866 2.380 -5.460 1.00 68.19 212 THR A CA 1
ATOM 1495 C C . THR A 1 212 ? 6.838 1.787 -6.470 1.00 68.19 212 THR A C 1
ATOM 1497 O O . THR A 1 212 ? 6.771 2.142 -7.648 1.00 68.19 212 THR A O 1
ATOM 1500 N N . VAL A 1 213 ? 7.702 0.862 -6.046 1.00 68.00 213 VAL A N 1
ATOM 1501 C CA . VAL A 1 213 ? 8.651 0.181 -6.939 1.00 68.00 213 VAL A CA 1
ATOM 1502 C C . VAL A 1 213 ? 7.920 -0.660 -7.987 1.00 68.00 213 VAL A C 1
ATOM 1504 O O . VAL A 1 213 ? 8.367 -0.719 -9.127 1.00 68.00 213 VAL A O 1
ATOM 1507 N N . LEU A 1 214 ? 6.778 -1.263 -7.647 1.00 66.00 214 LEU A N 1
ATOM 1508 C CA . LEU A 1 214 ? 6.023 -2.126 -8.560 1.00 66.00 214 LEU A CA 1
ATOM 1509 C C . LEU A 1 214 ? 5.050 -1.366 -9.462 1.00 66.00 214 LEU A C 1
ATOM 1511 O O . LEU A 1 214 ? 4.875 -1.731 -10.625 1.00 66.00 214 LEU A O 1
ATOM 1515 N N . MET A 1 215 ? 4.424 -0.297 -8.960 1.00 69.56 215 MET A N 1
ATOM 1516 C CA . MET A 1 215 ? 3.523 0.529 -9.770 1.00 69.56 215 MET A CA 1
ATOM 1517 C C . MET A 1 215 ? 4.257 1.233 -10.910 1.00 69.56 215 MET A C 1
ATOM 1519 O O . MET A 1 215 ? 3.642 1.509 -11.937 1.00 69.56 215 MET A O 1
ATOM 1523 N N . PHE A 1 216 ? 5.553 1.521 -10.766 1.00 68.88 216 PHE A N 1
ATOM 1524 C CA . PHE A 1 216 ? 6.277 2.310 -11.758 1.00 68.88 216 PHE A CA 1
ATOM 1525 C C . PHE A 1 216 ? 6.524 1.554 -13.083 1.00 68.88 216 PHE A C 1
ATOM 1527 O O . PHE A 1 216 ? 6.092 2.063 -14.122 1.00 68.88 216 PHE A O 1
ATOM 1534 N N . PRO A 1 217 ? 7.095 0.329 -13.107 1.00 67.31 217 PRO A N 1
ATOM 1535 C CA . PRO A 1 217 ? 7.213 -0.455 -14.339 1.00 67.31 217 PRO A CA 1
ATOM 1536 C C . PRO A 1 217 ? 5.849 -0.822 -14.929 1.00 67.31 217 PRO A C 1
ATOM 1538 O O . PRO A 1 217 ? 5.667 -0.756 -16.143 1.00 67.31 217 PRO A O 1
ATOM 1541 N N . ALA A 1 218 ? 4.870 -1.155 -14.078 1.00 65.06 218 ALA A N 1
ATOM 1542 C CA . ALA A 1 218 ? 3.511 -1.464 -14.519 1.00 65.06 218 ALA A CA 1
ATOM 1543 C C . ALA A 1 218 ? 2.841 -0.253 -15.192 1.00 65.06 218 ALA A C 1
ATOM 1545 O O . ALA A 1 218 ? 2.235 -0.388 -16.255 1.00 65.06 218 ALA A O 1
ATOM 1546 N N . GLY A 1 219 ? 3.002 0.941 -14.616 1.00 69.94 219 GLY A N 1
ATOM 1547 C CA . GLY A 1 219 ? 2.514 2.194 -15.186 1.00 69.94 219 GLY A CA 1
ATOM 1548 C C . GLY A 1 219 ? 3.188 2.529 -16.516 1.00 69.94 219 GLY A C 1
ATOM 1549 O O . GLY A 1 219 ? 2.504 2.886 -17.473 1.00 69.94 219 GLY A O 1
ATOM 1550 N N . GLN A 1 220 ? 4.508 2.348 -16.620 1.00 75.19 220 GLN A N 1
ATOM 1551 C CA . GLN A 1 220 ? 5.227 2.536 -17.883 1.00 75.19 220 GLN A CA 1
ATOM 1552 C C . GLN A 1 220 ? 4.764 1.551 -18.962 1.00 75.19 220 GLN A C 1
ATOM 1554 O O . GLN A 1 220 ? 4.487 1.971 -20.086 1.00 75.19 220 GLN A O 1
ATOM 1559 N N . ALA A 1 221 ? 4.620 0.267 -18.623 1.00 68.75 221 ALA A N 1
ATOM 1560 C CA . ALA A 1 221 ? 4.129 -0.750 -19.549 1.00 68.75 221 ALA A CA 1
ATOM 1561 C C . ALA A 1 221 ? 2.711 -0.426 -20.046 1.00 68.75 221 ALA A C 1
ATOM 1563 O O . ALA A 1 221 ? 2.447 -0.515 -21.245 1.00 68.75 221 ALA A O 1
ATOM 1564 N N . ALA A 1 222 ? 1.822 0.019 -19.152 1.00 66.81 222 ALA A N 1
ATOM 1565 C CA . ALA A 1 222 ? 0.466 0.428 -19.510 1.00 66.81 222 ALA A CA 1
ATOM 1566 C C . ALA A 1 222 ? 0.452 1.639 -20.456 1.00 66.81 222 ALA A C 1
ATOM 1568 O O . ALA A 1 222 ? -0.298 1.646 -21.432 1.00 66.81 222 ALA A O 1
ATOM 1569 N N . ILE A 1 223 ? 1.305 2.639 -20.210 1.00 79.31 223 ILE A N 1
ATOM 1570 C CA . ILE A 1 223 ? 1.429 3.816 -21.080 1.00 79.31 223 ILE A CA 1
ATOM 1571 C C . ILE A 1 223 ? 1.940 3.411 -22.469 1.00 79.31 223 ILE A C 1
ATOM 1573 O O . ILE A 1 223 ? 1.346 3.811 -23.468 1.00 79.31 223 ILE A O 1
ATOM 1577 N N . VAL A 1 224 ? 3.000 2.600 -22.551 1.00 83.50 224 VAL A N 1
ATOM 1578 C CA . VAL A 1 224 ? 3.565 2.140 -23.835 1.00 83.50 224 VAL A CA 1
ATOM 1579 C C . VAL A 1 224 ? 2.549 1.302 -24.612 1.00 83.50 224 VAL A C 1
ATOM 1581 O O . VAL A 1 224 ? 2.355 1.529 -25.806 1.00 83.50 224 VAL A O 1
ATOM 1584 N N . ALA A 1 225 ? 1.850 0.384 -23.938 1.00 75.62 225 ALA A N 1
ATOM 1585 C CA . ALA A 1 225 ? 0.784 -0.407 -24.547 1.00 75.62 225 ALA A CA 1
ATOM 1586 C C . ALA A 1 225 ? -0.375 0.475 -25.043 1.00 75.62 225 ALA A C 1
ATOM 1588 O O . ALA A 1 225 ? -0.880 0.267 -26.145 1.00 75.62 225 ALA A O 1
ATOM 1589 N N . GLY A 1 226 ? -0.761 1.494 -24.269 1.00 80.81 226 GLY A N 1
ATOM 1590 C CA . GLY A 1 226 ? -1.770 2.473 -24.671 1.00 80.81 226 GLY A CA 1
ATOM 1591 C C . GLY A 1 226 ? -1.352 3.268 -25.909 1.00 80.81 226 GLY A C 1
ATOM 1592 O O . GLY A 1 226 ? -2.120 3.360 -26.863 1.00 80.81 226 GLY A O 1
ATOM 1593 N N . MET A 1 227 ? -0.120 3.786 -25.945 1.00 89.00 227 MET A N 1
ATOM 1594 C CA . MET A 1 227 ? 0.395 4.501 -27.120 1.00 89.00 227 MET A CA 1
ATOM 1595 C C . MET A 1 227 ? 0.449 3.607 -28.365 1.00 89.00 227 MET A C 1
ATOM 1597 O O . MET A 1 227 ? 0.129 4.071 -29.454 1.00 89.00 227 MET A O 1
ATOM 1601 N N . ALA A 1 228 ? 0.804 2.327 -28.215 1.00 87.94 228 ALA A N 1
ATOM 1602 C CA . ALA A 1 228 ? 0.822 1.379 -29.327 1.00 87.94 228 ALA A CA 1
ATOM 1603 C C . ALA A 1 228 ? -0.583 1.085 -29.884 1.00 87.94 228 ALA A C 1
ATOM 1605 O O . ALA A 1 228 ? -0.723 0.896 -31.090 1.00 87.94 228 ALA A O 1
ATOM 1606 N N . MET A 1 229 ? -1.616 1.069 -29.031 1.00 88.69 229 MET A N 1
ATOM 1607 C CA . MET A 1 229 ? -3.003 0.847 -29.461 1.00 88.69 229 MET A CA 1
ATOM 1608 C C . MET A 1 229 ? -3.636 2.060 -30.156 1.00 88.69 229 MET A C 1
ATOM 1610 O O . MET A 1 229 ? -4.428 1.869 -31.072 1.00 88.69 229 MET A O 1
ATOM 1614 N N . TYR A 1 230 ? -3.314 3.287 -29.732 1.00 91.44 230 TYR A N 1
ATOM 1615 C CA . TYR A 1 230 ? -3.938 4.517 -30.255 1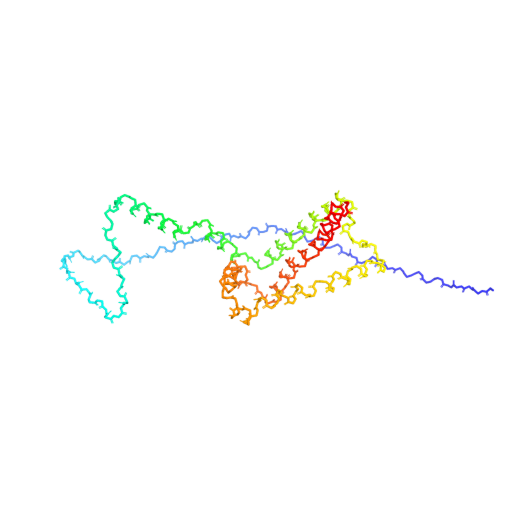.00 91.44 230 TYR A CA 1
ATOM 1616 C C . TYR A 1 230 ? -3.059 5.313 -31.234 1.00 91.44 230 TYR A C 1
ATOM 1618 O O . TYR A 1 230 ? -3.493 6.341 -31.746 1.00 91.44 230 TYR A O 1
ATOM 1626 N N . GLY A 1 231 ? -1.816 4.887 -31.462 1.00 86.31 231 GLY A N 1
ATOM 1627 C CA . GLY A 1 231 ? -0.864 5.551 -32.357 1.00 86.31 231 GLY A CA 1
ATOM 1628 C C . GLY A 1 231 ? -0.930 5.116 -33.827 1.00 86.31 231 GLY A C 1
ATOM 1629 O O . GLY A 1 231 ? -0.070 5.541 -34.599 1.00 86.31 231 GLY A O 1
ATOM 1630 N N . GLN A 1 232 ? -1.892 4.265 -34.202 1.00 60.31 232 GLN A N 1
ATOM 1631 C CA . GLN A 1 232 ? -2.205 3.880 -35.588 1.00 60.31 232 GLN A CA 1
ATOM 1632 C C . GLN A 1 232 ? -3.483 4.576 -36.053 1.00 60.31 232 GLN A C 1
ATOM 1634 O O . GLN A 1 232 ? -3.526 4.951 -37.245 1.00 60.31 232 GLN A O 1
#